Protein AF-A0A813LW34-F1 (afdb_monomer_lite)

Structure (mmCIF, N/CA/C/O backbone):
data_AF-A0A813LW34-F1
#
_entry.id   AF-A0A813LW34-F1
#
loop_
_atom_site.group_PDB
_atom_site.id
_atom_site.type_symbol
_atom_site.label_atom_id
_atom_site.label_alt_id
_atom_site.label_comp_id
_atom_site.label_asym_id
_atom_site.label_entity_id
_atom_site.label_seq_id
_atom_site.pdbx_PDB_ins_code
_atom_site.Cartn_x
_atom_site.Cartn_y
_atom_site.Cartn_z
_atom_site.occupancy
_atom_site.B_iso_or_equiv
_atom_site.auth_seq_id
_atom_site.auth_comp_id
_atom_site.auth_asym_id
_atom_site.auth_atom_id
_atom_site.pdbx_PDB_model_num
ATOM 1 N N . ALA A 1 1 ? -0.838 22.492 -3.585 1.00 39.81 1 ALA A N 1
ATOM 2 C CA . ALA A 1 1 ? -2.282 22.449 -3.269 1.00 39.81 1 ALA A CA 1
ATOM 3 C C . ALA A 1 1 ? -3.078 22.045 -4.512 1.00 39.81 1 ALA A C 1
ATOM 5 O O . ALA A 1 1 ? -2.938 22.690 -5.546 1.00 39.81 1 ALA A O 1
ATOM 6 N N . LEU A 1 2 ? -3.859 20.960 -4.462 1.00 36.84 2 LEU A N 1
ATOM 7 C CA . LEU A 1 2 ? -4.773 20.591 -5.552 1.00 36.84 2 LEU A CA 1
ATOM 8 C C . LEU A 1 2 ? -5.861 21.666 -5.669 1.00 36.84 2 LEU A C 1
ATOM 10 O O . LEU A 1 2 ? -6.514 22.011 -4.686 1.00 36.84 2 LEU A O 1
ATOM 14 N N . SER A 1 3 ? -6.017 22.248 -6.859 1.00 45.81 3 SER A N 1
ATOM 15 C CA . SER A 1 3 ? -6.954 23.349 -7.072 1.00 45.81 3 SER A CA 1
ATOM 16 C C . SER A 1 3 ? -8.395 22.882 -6.849 1.00 45.81 3 SER A C 1
ATOM 18 O O . SER A 1 3 ? -8.756 21.745 -7.162 1.00 45.81 3 SER A O 1
ATOM 20 N N . ARG A 1 4 ? -9.260 23.792 -6.380 1.00 41.56 4 ARG A N 1
ATOM 21 C CA . ARG A 1 4 ? -10.710 23.577 -6.182 1.00 41.56 4 ARG A CA 1
ATOM 22 C C . ARG A 1 4 ? -11.447 23.041 -7.431 1.00 41.56 4 ARG A C 1
ATOM 24 O O . ARG A 1 4 ? -12.624 22.706 -7.334 1.00 41.56 4 ARG A O 1
ATOM 31 N N . ARG A 1 5 ? -10.791 22.970 -8.600 1.00 42.78 5 ARG A N 1
ATOM 32 C CA . ARG A 1 5 ? -11.292 22.343 -9.836 1.00 42.78 5 ARG A CA 1
ATOM 33 C C . ARG A 1 5 ? -11.084 20.823 -9.879 1.00 42.78 5 ARG A C 1
ATOM 35 O O . ARG A 1 5 ? -11.943 20.140 -10.426 1.00 42.78 5 ARG A O 1
ATOM 42 N N . ALA A 1 6 ? -10.015 20.285 -9.287 1.00 40.28 6 ALA A N 1
ATOM 43 C CA . ALA A 1 6 ? -9.757 18.840 -9.259 1.00 40.28 6 ALA A CA 1
ATOM 44 C C . ALA A 1 6 ? -10.785 18.101 -8.382 1.00 40.28 6 ALA A C 1
ATOM 46 O O . ALA A 1 6 ? -11.376 17.116 -8.817 1.00 40.28 6 ALA A O 1
ATOM 47 N N . VAL A 1 7 ? -11.105 18.666 -7.211 1.00 46.56 7 VAL A N 1
ATOM 48 C CA . VAL A 1 7 ? -12.141 18.141 -6.300 1.00 46.56 7 VAL A CA 1
ATOM 49 C C . VAL A 1 7 ? -13.529 18.148 -6.959 1.00 46.56 7 VAL A C 1
ATOM 51 O O . VAL A 1 7 ? -14.255 17.158 -6.893 1.00 46.56 7 VAL A O 1
ATOM 54 N N . ARG A 1 8 ? -13.879 19.215 -7.695 1.00 41.84 8 ARG A N 1
ATOM 55 C CA . ARG A 1 8 ? -15.163 19.298 -8.420 1.00 41.84 8 ARG A CA 1
ATOM 56 C C . ARG A 1 8 ? -15.263 18.315 -9.590 1.00 41.84 8 ARG A C 1
ATOM 58 O O . ARG A 1 8 ? -16.367 17.906 -9.935 1.00 41.84 8 ARG A O 1
ATOM 65 N N . ARG A 1 9 ? -14.139 17.920 -10.202 1.00 41.06 9 ARG A N 1
ATOM 66 C CA . ARG A 1 9 ? -14.124 16.935 -11.297 1.00 41.06 9 ARG A CA 1
ATOM 67 C C . ARG A 1 9 ? -14.377 15.514 -10.780 1.00 41.06 9 ARG A C 1
ATOM 69 O O . ARG A 1 9 ? -15.171 14.813 -11.397 1.00 41.06 9 ARG A O 1
ATOM 76 N N . CYS A 1 10 ? -13.827 15.143 -9.618 1.00 35.19 10 CYS A N 1
ATOM 77 C CA . CYS A 1 10 ? -14.185 13.888 -8.939 1.00 35.19 10 CYS A CA 1
ATOM 78 C C . CYS A 1 10 ? -15.657 13.869 -8.495 1.00 35.19 10 CYS A C 1
ATOM 80 O O . CYS A 1 10 ? -16.352 12.885 -8.719 1.00 35.19 10 CYS A O 1
ATOM 82 N N . GLN A 1 11 ? -16.181 14.982 -7.969 1.00 41.75 11 GLN A N 1
ATOM 83 C CA . GLN A 1 11 ? -17.594 15.071 -7.566 1.00 41.75 11 GLN A CA 1
ATOM 84 C C . GLN A 1 11 ? -18.578 14.978 -8.746 1.00 41.75 11 GLN A C 1
ATOM 86 O O . GLN A 1 11 ? -19.711 14.535 -8.574 1.00 41.75 11 GLN A O 1
ATOM 91 N N . ARG A 1 12 ? -18.164 15.379 -9.955 1.00 37.50 12 ARG A N 1
ATOM 92 C CA . ARG A 1 12 ? -19.003 15.311 -11.162 1.00 37.50 12 ARG A CA 1
ATOM 93 C C . ARG A 1 12 ? -18.971 13.932 -11.835 1.00 37.50 12 ARG A C 1
ATOM 95 O O . ARG A 1 12 ? -19.940 13.582 -12.498 1.00 37.50 12 ARG A O 1
ATOM 102 N N . LEU A 1 13 ? -17.905 13.153 -11.632 1.00 39.34 13 LEU A N 1
ATOM 103 C CA . LEU A 1 13 ? -17.774 11.771 -12.118 1.00 39.34 13 LEU A CA 1
ATOM 104 C C . LEU A 1 13 ? -18.487 10.741 -11.223 1.00 39.34 13 LEU A C 1
ATOM 106 O O . LEU A 1 13 ? -18.834 9.671 -11.703 1.00 39.34 13 LEU A O 1
ATOM 110 N N . LEU A 1 14 ? -18.802 11.090 -9.972 1.00 36.59 14 LEU A N 1
ATOM 111 C CA . LEU A 1 14 ? -19.588 10.254 -9.049 1.00 36.59 14 LEU A CA 1
ATOM 112 C C . LEU A 1 14 ? -21.116 10.446 -9.172 1.00 36.59 14 LEU A C 1
ATOM 114 O O . LEU A 1 14 ? -21.875 9.957 -8.342 1.00 36.59 14 LEU A O 1
ATOM 118 N N . ARG A 1 15 ? -21.602 11.142 -10.212 1.00 41.44 15 ARG A N 1
ATOM 119 C CA . ARG A 1 15 ? -23.041 11.290 -10.520 1.00 41.44 15 ARG A CA 1
ATOM 120 C C . ARG A 1 15 ? -23.553 10.250 -11.523 1.00 41.44 15 ARG A C 1
ATOM 122 O O . ARG A 1 15 ? -24.383 10.564 -12.374 1.00 41.44 15 ARG A O 1
ATOM 129 N N . VAL A 1 16 ? -23.098 9.007 -11.419 1.00 42.34 16 VAL A N 1
ATOM 130 C CA . VAL A 1 16 ? -23.673 7.901 -12.190 1.00 42.34 16 VAL A CA 1
ATOM 131 C C . VAL A 1 16 ? -24.220 6.887 -11.204 1.00 42.34 16 VAL A C 1
ATOM 133 O O . VAL A 1 16 ? -23.479 6.067 -10.700 1.00 42.34 16 VAL A O 1
ATOM 136 N N . HIS A 1 17 ? -25.497 7.053 -10.860 1.00 34.72 17 HIS A N 1
ATOM 137 C CA . HIS A 1 17 ? -26.499 5.991 -10.727 1.00 34.72 17 HIS A CA 1
ATOM 138 C C . HIS A 1 17 ? -27.847 6.658 -10.438 1.00 34.72 17 HIS A C 1
ATOM 140 O O . HIS A 1 17 ? -28.289 6.803 -9.302 1.00 34.72 17 HIS A O 1
ATOM 146 N N . ARG A 1 18 ? -28.512 7.103 -11.509 1.00 37.56 18 ARG A N 1
ATOM 147 C CA . ARG A 1 18 ? -29.966 7.246 -11.504 1.00 37.56 18 ARG A CA 1
ATOM 148 C C . ARG A 1 18 ? -30.489 5.833 -11.761 1.00 37.56 18 ARG A C 1
ATOM 150 O O . ARG A 1 18 ? -30.384 5.355 -12.886 1.00 37.56 18 ARG A O 1
ATOM 157 N N . PHE A 1 19 ? -30.935 5.133 -10.722 1.00 36.88 19 PHE A N 1
ATOM 158 C CA . PHE A 1 19 ? -31.615 3.854 -10.912 1.00 36.88 19 PHE A CA 1
ATOM 159 C C . PHE A 1 19 ? -32.908 4.111 -11.694 1.00 36.88 19 PHE A C 1
ATOM 161 O O . PHE A 1 19 ? -33.723 4.950 -11.307 1.00 36.88 19 PHE A O 1
ATOM 168 N N . ALA A 1 20 ? -33.044 3.438 -12.836 1.00 36.50 20 ALA A N 1
ATOM 169 C CA . ALA A 1 20 ? -34.285 3.384 -13.589 1.00 36.50 20 ALA A CA 1
ATOM 170 C C . ALA A 1 20 ? -35.339 2.614 -12.778 1.00 36.50 20 ALA A C 1
ATOM 172 O O . ALA A 1 20 ? -35.012 1.660 -12.071 1.00 36.50 20 ALA A O 1
ATOM 173 N N . ALA A 1 21 ? -36.590 3.064 -12.863 1.00 40.50 21 ALA A N 1
ATOM 174 C CA . ALA A 1 21 ? -37.720 2.499 -12.142 1.00 40.50 21 ALA A CA 1
ATOM 175 C C . ALA A 1 21 ? -37.947 1.025 -12.521 1.00 40.50 21 ALA A C 1
ATOM 177 O O . ALA A 1 21 ? -38.136 0.704 -13.694 1.00 40.50 21 ALA A O 1
ATOM 178 N N . VAL A 1 22 ? -37.958 0.148 -11.515 1.00 41.22 22 VAL A N 1
ATOM 179 C CA . VAL A 1 22 ? -38.470 -1.225 -11.616 1.00 41.22 22 VAL A CA 1
ATOM 180 C C . VAL A 1 22 ? -39.926 -1.220 -11.150 1.00 41.22 22 VAL A C 1
ATOM 182 O O . VAL A 1 22 ? -40.275 -0.531 -10.192 1.00 41.22 22 VAL A O 1
ATOM 185 N N . GLY A 1 23 ? -40.767 -1.921 -11.913 1.00 40.47 23 GLY A N 1
ATOM 186 C CA . GLY A 1 23 ? -42.224 -1.880 -11.861 1.00 40.47 23 GLY A CA 1
ATOM 187 C C . GLY A 1 23 ? -42.869 -2.314 -10.544 1.00 40.47 23 GLY A C 1
ATOM 188 O O . GLY A 1 23 ? -42.238 -2.824 -9.623 1.00 40.47 23 GLY A O 1
ATOM 189 N N . SER A 1 24 ? -44.176 -2.071 -10.497 1.00 48.84 24 SER A N 1
ATOM 190 C CA . SER A 1 24 ? -45.096 -2.295 -9.385 1.00 48.84 24 SER A CA 1
ATOM 191 C C . SER A 1 24 ? -45.010 -3.707 -8.792 1.00 48.84 24 SER A C 1
ATOM 193 O O . SER A 1 24 ? -45.601 -4.649 -9.312 1.00 48.84 24 SER A O 1
ATOM 195 N N . GLY A 1 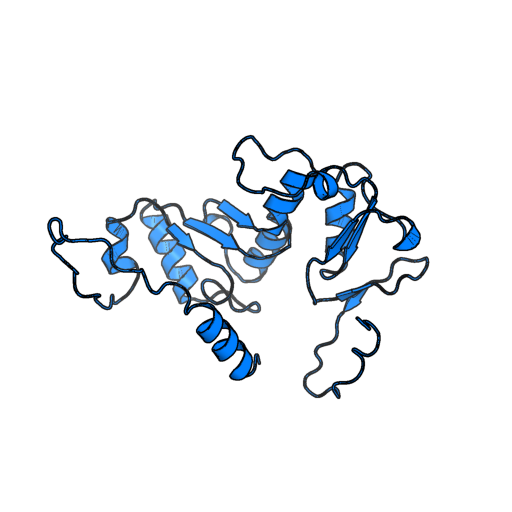25 ? -44.326 -3.825 -7.660 1.00 44.06 25 GLY A N 1
ATOM 196 C CA . GLY A 1 25 ? -44.351 -4.990 -6.783 1.00 44.06 25 GLY A CA 1
ATOM 197 C C . GLY A 1 25 ? -43.679 -4.628 -5.464 1.00 44.06 25 GLY A C 1
ATOM 198 O O . GLY A 1 25 ? -42.486 -4.364 -5.456 1.00 44.06 25 GLY A O 1
ATOM 199 N N . SER A 1 26 ? -44.480 -4.532 -4.394 1.00 42.75 26 SER A N 1
ATOM 200 C CA . SER A 1 26 ? -44.103 -4.344 -2.977 1.00 42.75 26 SER A CA 1
ATOM 201 C C . SER A 1 26 ? -42.880 -3.451 -2.695 1.00 42.75 26 SER A C 1
ATOM 203 O O . SER A 1 26 ? -41.734 -3.887 -2.780 1.00 42.75 26 SER A O 1
ATOM 205 N N . GLN A 1 27 ? -43.134 -2.207 -2.274 1.00 42.53 27 GLN A N 1
ATOM 206 C CA . GLN A 1 27 ? -42.088 -1.289 -1.817 1.00 42.53 27 GLN A CA 1
ATOM 207 C C . GLN A 1 27 ? -41.241 -1.895 -0.682 1.00 42.53 27 GLN A C 1
ATOM 209 O O . GLN A 1 27 ? -41.815 -2.320 0.325 1.00 42.53 27 GLN A O 1
ATOM 214 N N . PRO A 1 28 ? -39.897 -1.860 -0.767 1.00 44.19 28 PRO A N 1
ATOM 215 C CA . PRO A 1 28 ? -39.064 -2.087 0.400 1.00 44.19 28 PRO A CA 1
ATOM 216 C C . PRO A 1 28 ? -39.211 -0.886 1.345 1.00 44.19 28 PRO A C 1
ATOM 218 O O . PRO A 1 28 ? -38.704 0.203 1.078 1.00 44.19 28 PRO A O 1
ATOM 221 N N . GLN A 1 29 ? -39.922 -1.080 2.453 1.00 54.22 29 GLN A N 1
ATOM 222 C CA . GLN A 1 29 ? -39.789 -0.245 3.651 1.00 54.22 29 GLN A CA 1
ATOM 223 C C . GLN A 1 29 ? -38.471 -0.667 4.337 1.00 54.22 29 GLN A C 1
ATOM 225 O O . GLN A 1 29 ? -38.216 -1.860 4.435 1.00 54.22 29 GLN A O 1
ATOM 230 N N . THR A 1 30 ? -37.533 0.168 4.786 1.00 51.22 30 THR A N 1
ATOM 231 C CA . THR A 1 30 ? -37.549 1.558 5.257 1.00 51.22 30 THR A CA 1
ATOM 232 C C . THR A 1 30 ? -36.172 2.198 5.028 1.00 51.22 30 THR A C 1
ATOM 234 O O . THR A 1 30 ? -35.148 1.617 5.394 1.00 51.22 30 THR A O 1
ATOM 237 N N . GLY A 1 31 ? -36.136 3.428 4.512 1.00 49.75 31 GLY A N 1
ATOM 238 C CA . GLY A 1 31 ? -34.952 4.284 4.571 1.00 49.75 31 GLY A CA 1
ATOM 239 C C . GLY A 1 31 ? -34.721 4.769 6.002 1.00 49.75 31 GLY A C 1
ATOM 240 O O . GLY A 1 31 ? -35.419 5.661 6.475 1.00 49.75 31 GLY A O 1
ATOM 241 N N . GLY A 1 32 ? -33.750 4.179 6.698 1.00 60.97 32 GLY A N 1
ATOM 242 C CA . GLY A 1 32 ? -33.262 4.726 7.962 1.00 60.97 32 GLY A CA 1
ATOM 243 C C . GLY A 1 32 ? -32.579 6.072 7.716 1.00 60.97 32 GLY A C 1
ATOM 244 O O . GLY A 1 32 ? -31.722 6.180 6.837 1.00 60.97 32 GLY A O 1
ATOM 245 N N . ALA A 1 33 ? -32.955 7.103 8.473 1.00 78.75 33 ALA A N 1
ATOM 246 C CA . ALA A 1 33 ? -32.296 8.402 8.404 1.00 78.75 33 ALA A CA 1
ATOM 247 C C . ALA A 1 33 ? -30.792 8.248 8.705 1.00 78.75 33 ALA A C 1
ATOM 249 O O . ALA A 1 33 ? -30.411 7.659 9.719 1.00 78.75 33 ALA A O 1
ATOM 250 N N . SER A 1 34 ? -29.928 8.769 7.828 1.00 83.25 34 SER A N 1
ATOM 251 C CA . SER A 1 34 ? -28.488 8.818 8.093 1.00 83.25 34 SER A CA 1
ATOM 252 C C . SER A 1 34 ? -28.220 9.703 9.310 1.00 83.25 34 SER A C 1
ATOM 254 O O . SER A 1 34 ? -28.689 10.839 9.375 1.00 83.25 34 SER A O 1
ATOM 256 N N . ARG A 1 35 ? -27.459 9.181 10.273 1.00 89.38 35 ARG A N 1
ATOM 257 C CA . ARG A 1 35 ? -27.096 9.872 11.513 1.00 89.38 35 ARG A CA 1
ATOM 258 C C . ARG A 1 35 ? -25.610 10.213 11.515 1.00 89.38 35 ARG A C 1
ATOM 260 O O . ARG A 1 35 ? -24.788 9.379 11.145 1.00 89.38 35 ARG A O 1
ATOM 267 N N . TRP A 1 36 ? -25.276 11.411 11.988 1.00 93.00 36 TRP A N 1
ATOM 268 C CA . TR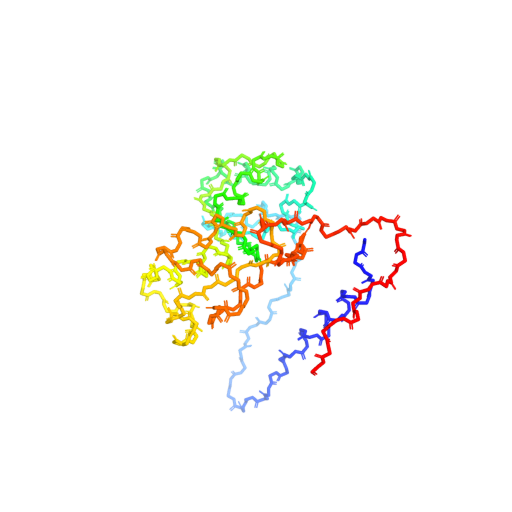P A 1 36 ? -23.900 11.773 12.325 1.00 93.00 36 TRP A CA 1
ATOM 269 C C . TRP A 1 36 ? -23.456 11.035 13.585 1.00 93.00 36 TRP A C 1
ATOM 271 O O . TRP A 1 36 ? -24.143 11.079 14.605 1.00 93.00 36 TRP A O 1
ATOM 281 N N . ILE A 1 37 ? -22.307 10.375 13.500 1.00 94.88 37 ILE A N 1
ATOM 282 C CA . ILE A 1 37 ? -21.636 9.771 14.651 1.00 94.88 37 ILE A CA 1
ATOM 283 C C . ILE A 1 37 ? -20.543 10.710 15.160 1.00 94.88 37 ILE A C 1
ATOM 285 O O . ILE A 1 37 ? -19.941 11.444 14.374 1.00 94.88 37 ILE A O 1
ATOM 289 N N . GLY A 1 38 ? -20.282 10.675 16.464 1.00 90.38 38 GLY A N 1
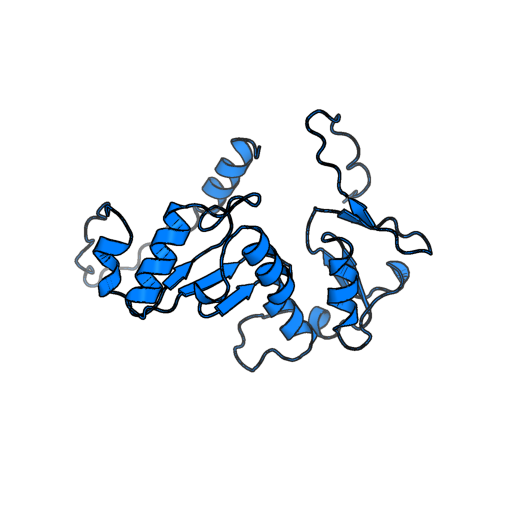ATOM 290 C CA . GLY A 1 38 ? -19.219 11.468 17.092 1.00 90.38 38 GLY A CA 1
ATOM 291 C C . GLY A 1 38 ? -17.812 10.937 16.798 1.00 90.38 38 GLY A C 1
ATOM 292 O O . GLY A 1 38 ? -16.833 11.666 16.924 1.00 90.38 38 GLY A O 1
ATOM 293 N N . GLY A 1 39 ? -17.708 9.673 16.385 1.00 91.94 39 GLY A N 1
ATOM 294 C CA . GLY A 1 39 ? -16.454 9.014 16.046 1.00 91.94 39 GLY A CA 1
ATOM 295 C C . GLY A 1 39 ? -16.629 7.507 15.888 1.00 91.94 39 GLY A C 1
ATOM 296 O O . GLY A 1 39 ? -17.715 6.968 16.098 1.00 91.94 39 GLY A O 1
ATOM 297 N N . ILE A 1 40 ? -15.547 6.815 15.528 1.00 94.19 40 ILE A N 1
ATOM 298 C CA . ILE A 1 40 ? -15.567 5.360 15.303 1.00 94.19 40 ILE A CA 1
ATOM 299 C C . ILE A 1 40 ? -15.912 4.594 16.585 1.00 94.19 40 ILE A C 1
ATOM 301 O O . ILE A 1 40 ? -16.602 3.583 16.505 1.00 94.19 40 ILE A O 1
ATOM 305 N N . SER A 1 41 ? -15.508 5.092 17.758 1.00 93.00 41 SER A N 1
ATOM 306 C CA . SER A 1 41 ? -15.795 4.467 19.058 1.00 93.00 41 SER A CA 1
ATOM 307 C C . SER A 1 41 ? -17.285 4.212 19.296 1.00 93.00 41 SER A C 1
ATOM 309 O O . SER A 1 41 ? -17.638 3.195 19.876 1.00 93.00 41 SER A O 1
ATOM 311 N N . GLU A 1 42 ? -18.166 5.076 18.789 1.00 95.56 42 GLU A N 1
ATOM 312 C CA . GLU A 1 42 ? -19.620 4.945 18.940 1.00 95.56 42 GLU A CA 1
ATOM 313 C C . GLU A 1 42 ? -20.202 3.724 18.214 1.00 95.56 42 GLU A C 1
ATOM 315 O O . GLU A 1 42 ? -21.283 3.240 18.547 1.00 95.56 42 GLU A O 1
ATOM 320 N N . ILE A 1 43 ? -19.502 3.236 17.192 1.00 95.12 43 ILE A N 1
ATOM 321 C CA . ILE A 1 43 ? -19.960 2.127 16.355 1.00 95.12 43 ILE A CA 1
ATOM 322 C C . ILE A 1 43 ? -18.978 0.958 16.333 1.00 95.12 43 ILE A C 1
ATOM 324 O O . ILE A 1 43 ? -19.262 -0.032 15.665 1.00 95.12 43 ILE A O 1
ATOM 328 N N . ALA A 1 44 ? -17.846 1.049 17.035 1.00 94.38 44 ALA A N 1
ATOM 329 C CA . ALA A 1 44 ? -16.755 0.086 16.924 1.00 94.38 44 ALA A CA 1
ATOM 330 C C . ALA A 1 44 ? -17.184 -1.333 17.319 1.00 94.38 44 ALA A C 1
ATOM 332 O O . ALA A 1 44 ? -16.818 -2.299 16.649 1.00 94.38 44 ALA A O 1
ATOM 333 N N . ASP A 1 45 ? -18.028 -1.460 18.344 1.00 95.75 45 ASP A N 1
ATOM 334 C CA . ASP A 1 45 ? -18.531 -2.744 18.847 1.00 95.75 45 ASP A CA 1
ATOM 335 C C . ASP A 1 45 ? -19.399 -3.501 17.840 1.00 95.75 45 ASP A C 1
ATOM 337 O O . ASP A 1 45 ? -19.561 -4.711 17.952 1.00 95.75 45 ASP A O 1
ATOM 341 N N . ARG A 1 46 ? -19.913 -2.813 16.816 1.00 97.00 46 ARG A N 1
ATOM 342 C CA . ARG A 1 46 ? -20.736 -3.424 15.767 1.00 97.00 46 ARG A CA 1
ATOM 343 C C . ARG A 1 46 ? -19.931 -4.123 14.673 1.00 97.00 46 ARG A C 1
ATOM 345 O O . ARG A 1 46 ? -20.542 -4.749 13.811 1.00 97.00 46 ARG A O 1
ATOM 352 N N . TYR A 1 47 ? -18.610 -3.955 14.656 1.00 97.56 47 TYR A N 1
ATOM 353 C CA . TYR A 1 47 ? -17.743 -4.482 13.607 1.00 97.56 47 TYR A CA 1
ATOM 354 C C . TYR A 1 47 ? -16.603 -5.296 14.204 1.00 97.56 47 TYR A C 1
ATOM 356 O O . TYR A 1 47 ? -15.958 -4.877 15.169 1.00 97.56 47 TYR A O 1
ATOM 364 N N . ASP A 1 48 ? -16.319 -6.430 13.575 1.00 97.75 48 ASP A N 1
ATOM 365 C CA . ASP A 1 48 ? -15.221 -7.308 13.974 1.00 97.75 48 ASP A CA 1
ATOM 366 C C . ASP A 1 48 ? -13.870 -6.838 13.420 1.00 97.75 48 ASP A C 1
ATOM 368 O O . ASP A 1 48 ? -12.835 -7.130 14.003 1.00 97.75 48 ASP A O 1
ATOM 372 N N . ALA A 1 49 ? -13.863 -6.087 12.313 1.00 97.75 49 ALA A N 1
ATOM 373 C CA . ALA A 1 49 ? -12.656 -5.634 11.622 1.00 97.75 49 ALA A CA 1
ATOM 374 C C . ALA A 1 49 ? -12.876 -4.299 10.892 1.00 97.75 49 ALA A C 1
ATOM 376 O O . ALA A 1 49 ? -14.012 -3.921 10.598 1.00 97.75 49 ALA A O 1
ATOM 377 N N . PHE A 1 50 ? -11.781 -3.611 10.549 1.00 98.25 50 PHE A N 1
ATOM 378 C CA . PHE A 1 50 ? -11.809 -2.327 9.838 1.00 98.25 50 PHE A CA 1
ATOM 379 C C . PHE A 1 50 ? -10.885 -2.323 8.633 1.00 98.25 50 PHE A C 1
ATOM 381 O O . PHE A 1 50 ? -9.756 -2.806 8.695 1.00 98.25 50 PHE A O 1
ATOM 388 N N . LEU A 1 51 ? -11.353 -1.704 7.551 1.00 98.00 51 LEU A N 1
ATOM 389 C CA . LEU A 1 51 ? -10.532 -1.369 6.398 1.00 98.00 51 LEU A CA 1
ATOM 390 C C . LEU A 1 51 ? -10.451 0.152 6.299 1.00 98.00 51 LEU A C 1
ATOM 392 O O . LEU A 1 51 ? -11.484 0.815 6.189 1.00 98.00 51 LEU A O 1
ATOM 396 N N . PHE A 1 52 ? -9.240 0.704 6.335 1.00 98.12 52 PHE A N 1
ATOM 397 C CA . PHE A 1 52 ? -9.018 2.146 6.222 1.00 98.12 52 PHE A CA 1
ATOM 398 C C . PHE A 1 52 ? -8.171 2.490 5.002 1.00 98.12 52 PHE A C 1
ATOM 400 O O . PHE A 1 52 ? -7.191 1.810 4.698 1.00 98.12 52 PHE A O 1
ATOM 407 N N . ASP A 1 53 ? -8.539 3.579 4.327 1.00 97.69 53 ASP A N 1
ATOM 408 C CA . ASP A 1 53 ? -7.649 4.245 3.372 1.00 97.69 53 ASP A CA 1
ATOM 409 C C . ASP A 1 53 ? -6.445 4.855 4.115 1.00 97.69 53 ASP A C 1
ATOM 411 O O . ASP A 1 53 ? -6.466 5.004 5.337 1.00 97.69 53 ASP A O 1
ATOM 415 N N . LEU A 1 54 ? -5.390 5.221 3.392 1.00 95.19 54 LEU A N 1
ATOM 416 C CA . LEU A 1 54 ? -4.187 5.838 3.947 1.00 95.19 54 LEU A CA 1
ATOM 417 C C . LEU A 1 54 ? -4.169 7.358 3.773 1.00 95.19 54 LEU A C 1
ATOM 419 O O . LEU A 1 54 ? -4.133 8.104 4.758 1.00 95.19 54 LEU A O 1
ATOM 423 N N . TRP A 1 55 ? -4.164 7.841 2.529 1.00 93.94 55 TRP A N 1
ATOM 424 C CA . TRP A 1 55 ? -3.905 9.254 2.251 1.00 93.94 55 TRP A CA 1
ATOM 425 C C . TRP A 1 55 ? -5.136 10.103 2.570 1.00 93.94 55 TRP A C 1
ATOM 427 O O . TRP A 1 55 ? -6.185 9.960 1.956 1.00 93.94 55 TRP A O 1
ATOM 437 N N . GLY A 1 56 ? -5.003 11.032 3.514 1.00 93.75 56 GLY A N 1
ATOM 438 C CA . GLY A 1 56 ? -6.117 11.843 4.009 1.00 93.75 56 GLY A CA 1
ATOM 439 C C . GLY A 1 56 ? -6.955 11.173 5.103 1.00 93.75 56 GLY A C 1
ATOM 440 O O . GLY A 1 56 ? -7.826 11.839 5.653 1.00 93.75 56 GLY A O 1
ATOM 441 N N . VAL A 1 57 ? -6.657 9.918 5.465 1.00 97.12 57 VAL A N 1
ATOM 442 C CA . VAL A 1 57 ? -7.308 9.192 6.571 1.00 97.12 57 VAL A CA 1
ATOM 443 C C . VAL A 1 57 ? -6.320 8.905 7.699 1.00 97.12 57 VAL A C 1
ATOM 445 O O . VAL A 1 57 ? -6.564 9.297 8.836 1.00 97.12 57 VAL A O 1
ATOM 448 N N . ILE A 1 58 ? -5.178 8.287 7.385 1.00 97.94 58 ILE A N 1
ATOM 449 C CA . ILE A 1 58 ? -4.115 7.970 8.351 1.00 97.94 58 ILE A CA 1
ATOM 450 C C . ILE A 1 58 ? -2.998 9.012 8.315 1.00 97.94 58 ILE A C 1
ATOM 452 O O . ILE A 1 58 ? -2.459 9.363 9.363 1.00 97.94 58 ILE A O 1
ATOM 456 N N . HIS A 1 59 ? -2.647 9.535 7.136 1.00 95.31 59 HIS A N 1
ATOM 457 C CA . HIS A 1 59 ? -1.556 10.502 6.982 1.00 95.31 59 HIS A CA 1
ATOM 458 C C . HIS A 1 59 ? -1.781 11.485 5.830 1.00 95.31 59 HIS A C 1
ATOM 460 O O . HIS A 1 59 ? -2.581 11.252 4.926 1.00 95.31 59 HIS A O 1
ATOM 466 N N . ASN A 1 60 ? -1.009 12.574 5.8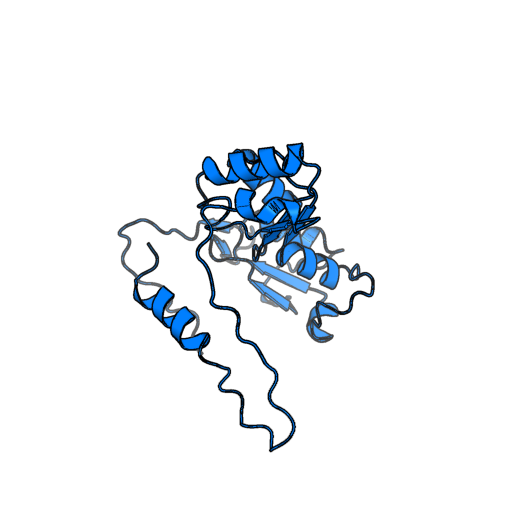11 1.00 92.19 60 ASN A N 1
ATOM 467 C CA . ASN A 1 60 ? -1.009 13.565 4.722 1.00 92.19 60 ASN A CA 1
ATOM 468 C C . ASN A 1 60 ? 0.215 13.477 3.788 1.00 92.19 60 ASN A C 1
ATOM 470 O O . ASN A 1 60 ? 0.356 14.302 2.888 1.00 92.19 60 ASN A O 1
ATOM 474 N N . GLY A 1 61 ? 1.095 12.496 4.017 1.00 88.69 61 GLY A N 1
ATOM 475 C CA . GLY A 1 61 ? 2.338 12.300 3.261 1.00 88.69 61 GLY A CA 1
ATOM 476 C C . GLY A 1 61 ? 3.571 12.915 3.927 1.00 88.69 61 GLY A C 1
ATOM 477 O O . GLY A 1 61 ? 4.684 12.650 3.488 1.00 88.69 61 GLY A O 1
ATOM 478 N N . THR A 1 62 ? 3.383 13.690 4.997 1.00 89.50 62 THR A N 1
ATOM 479 C CA . THR A 1 62 ? 4.464 14.249 5.823 1.00 89.50 62 THR A CA 1
ATOM 480 C C . THR A 1 62 ? 4.438 13.694 7.243 1.00 89.50 62 THR A C 1
ATOM 482 O O . THR A 1 62 ? 5.489 13.428 7.810 1.00 89.50 62 THR A O 1
ATOM 485 N N . THR A 1 63 ? 3.249 13.485 7.812 1.00 91.75 63 THR A N 1
ATOM 486 C CA . THR A 1 63 ? 3.077 12.879 9.138 1.00 91.75 63 THR A CA 1
ATOM 487 C C . THR A 1 63 ? 1.768 12.097 9.222 1.00 91.75 63 THR A C 1
ATOM 489 O O . THR A 1 63 ? 0.825 12.371 8.465 1.00 91.75 63 THR A O 1
ATOM 492 N N . ALA A 1 64 ? 1.710 11.125 10.131 1.00 97.00 64 ALA A N 1
ATOM 493 C CA . ALA A 1 64 ? 0.468 10.488 10.541 1.00 97.00 64 ALA A CA 1
ATOM 494 C C . ALA A 1 64 ? -0.383 11.438 11.395 1.00 97.00 64 ALA A C 1
ATOM 496 O O . ALA A 1 64 ? 0.128 12.256 12.163 1.00 97.00 64 ALA A O 1
ATOM 497 N N . PHE A 1 65 ? -1.702 11.330 11.277 1.00 97.06 65 PHE A N 1
ATOM 498 C CA . PHE A 1 65 ? -2.610 12.130 12.083 1.00 97.06 65 PHE A CA 1
ATOM 499 C C . PHE A 1 65 ? -2.696 11.577 13.514 1.00 97.06 65 PHE A C 1
ATOM 501 O O . PHE A 1 65 ? -2.987 10.388 13.676 1.00 97.06 65 PHE A O 1
ATOM 508 N N . PRO A 1 66 ? -2.517 12.405 14.563 1.00 96.81 66 PRO A N 1
ATOM 509 C CA . PRO A 1 66 ? -2.564 11.933 15.949 1.00 96.81 66 PRO A CA 1
ATOM 510 C C . PRO A 1 66 ? -3.865 11.198 16.305 1.00 96.81 66 PRO A C 1
ATOM 512 O O . PRO A 1 66 ? -3.814 10.095 16.844 1.00 96.81 66 PRO A O 1
ATOM 515 N N . TRP A 1 67 ? -5.018 11.738 15.896 1.00 94.88 67 TRP A N 1
ATOM 516 C CA . TRP A 1 67 ? -6.336 11.128 16.128 1.00 94.88 67 TRP A CA 1
ATOM 517 C C . TRP A 1 67 ? -6.519 9.786 15.402 1.00 94.88 67 TRP A C 1
ATOM 519 O O . TRP A 1 67 ? -7.218 8.894 15.888 1.00 94.88 67 TRP A O 1
ATOM 529 N N . ALA A 1 68 ? -5.876 9.607 14.242 1.00 97.62 68 ALA A N 1
ATOM 530 C CA . ALA A 1 68 ? -5.880 8.328 13.543 1.00 97.62 68 ALA A CA 1
ATOM 531 C C . ALA A 1 68 ? -5.058 7.296 14.325 1.00 97.62 68 ALA A C 1
ATOM 533 O O . ALA A 1 68 ? -5.529 6.184 14.543 1.00 97.62 68 ALA A O 1
ATOM 534 N N . LEU A 1 69 ? -3.875 7.672 14.824 1.00 98.19 69 LEU A N 1
ATOM 535 C CA . LEU A 1 69 ? -3.053 6.791 15.660 1.00 98.19 69 LEU A CA 1
ATOM 536 C C . LEU A 1 69 ? -3.762 6.399 16.965 1.00 98.19 69 LEU A C 1
ATOM 538 O O . LEU A 1 69 ? -3.679 5.245 17.375 1.00 98.19 69 LEU A O 1
ATOM 542 N N . GLU A 1 70 ? -4.465 7.331 17.610 1.00 97.19 70 GLU A N 1
ATOM 543 C CA . GLU A 1 70 ? -5.304 7.045 18.783 1.00 97.19 70 GLU A CA 1
ATOM 544 C C . GLU A 1 70 ? -6.396 6.023 18.457 1.00 97.19 70 GLU A C 1
ATOM 546 O O . GLU A 1 70 ? -6.531 5.024 19.163 1.00 97.19 70 GLU A O 1
ATOM 551 N N . THR A 1 71 ? -7.098 6.210 17.337 1.00 97.94 71 THR A N 1
ATOM 552 C CA . THR A 1 71 ? -8.120 5.265 16.867 1.00 97.94 71 THR A CA 1
ATOM 553 C C . THR A 1 71 ? -7.532 3.872 16.632 1.00 97.94 71 THR A C 1
ATOM 555 O O . THR A 1 71 ? -8.099 2.883 17.088 1.00 97.94 71 THR A O 1
ATOM 558 N N . LEU A 1 72 ? -6.380 3.772 15.962 1.00 98.44 72 LEU A N 1
ATOM 559 C CA . LEU A 1 72 ? -5.723 2.486 15.700 1.00 98.44 72 LEU A CA 1
ATOM 560 C C . LEU A 1 72 ? -5.318 1.770 16.993 1.00 98.44 72 LEU A C 1
ATOM 562 O O . LEU A 1 72 ? -5.522 0.563 17.118 1.00 98.44 72 LEU A O 1
ATOM 566 N N . ARG A 1 73 ? -4.766 2.505 17.967 1.00 98.38 73 ARG A N 1
ATOM 567 C CA . ARG A 1 73 ? -4.409 1.947 19.281 1.00 98.38 73 ARG A CA 1
ATOM 568 C C . ARG A 1 73 ? -5.635 1.422 20.014 1.00 98.38 73 ARG A C 1
ATOM 570 O O . ARG A 1 73 ? -5.568 0.344 20.597 1.00 98.38 73 ARG A O 1
ATOM 577 N N . GLU A 1 74 ? -6.740 2.157 19.966 1.00 97.81 74 GLU A N 1
ATOM 578 C CA . GLU A 1 74 ? -7.975 1.757 20.632 1.00 97.81 74 GLU A CA 1
ATOM 579 C C . GLU A 1 74 ? -8.603 0.521 19.976 1.00 97.81 74 GLU A C 1
ATOM 581 O O . GLU A 1 74 ? -8.935 -0.439 20.668 1.00 97.81 74 GLU A O 1
ATOM 586 N N . LEU A 1 75 ? -8.671 0.476 18.643 1.00 98.00 75 LEU A N 1
ATOM 587 C CA . LEU A 1 75 ? -9.145 -0.707 17.919 1.00 98.00 75 LEU A CA 1
ATOM 588 C C . LEU A 1 75 ? -8.267 -1.931 18.201 1.00 98.00 75 LEU A C 1
ATOM 590 O O . LEU A 1 75 ? -8.785 -3.013 18.480 1.00 98.00 75 LEU A O 1
ATOM 594 N N . LYS A 1 76 ? -6.942 -1.750 18.237 1.00 97.56 76 LYS A N 1
ATOM 595 C CA . LYS A 1 76 ? -6.009 -2.800 18.649 1.00 97.56 76 LYS A CA 1
ATOM 596 C C . LYS A 1 76 ? -6.270 -3.275 20.080 1.00 97.56 76 LYS A C 1
ATOM 598 O O . LYS A 1 76 ? -6.285 -4.480 20.317 1.00 97.56 76 LYS A O 1
ATOM 603 N N . ARG A 1 77 ? -6.486 -2.358 21.030 1.00 97.62 77 ARG A N 1
ATOM 604 C CA . ARG A 1 77 ? -6.798 -2.684 22.435 1.00 97.62 77 ARG A CA 1
ATOM 605 C C . ARG A 1 77 ? -8.082 -3.508 22.555 1.00 97.62 77 ARG A C 1
ATOM 607 O O . ARG A 1 77 ? -8.169 -4.372 23.420 1.00 97.62 77 ARG A O 1
ATOM 614 N N . GLN A 1 78 ? -9.049 -3.263 21.675 1.00 96.75 78 GLN A N 1
ATOM 615 C CA . GLN A 1 78 ? -10.294 -4.026 21.574 1.00 96.75 78 GLN A CA 1
ATOM 616 C C . GLN A 1 78 ? -10.149 -5.342 20.785 1.00 96.75 78 GLN A C 1
ATOM 618 O O . GLN A 1 78 ? -11.136 -6.047 20.600 1.00 96.75 78 GLN A O 1
ATOM 623 N N . GLY A 1 79 ? -8.951 -5.679 20.294 1.00 97.25 79 GLY A N 1
ATOM 624 C CA . GLY A 1 79 ? -8.714 -6.881 19.491 1.00 97.25 79 GLY A CA 1
ATOM 625 C C . GLY A 1 79 ? -9.305 -6.823 18.078 1.00 97.25 79 GLY A C 1
ATOM 626 O O . GLY A 1 79 ? -9.460 -7.865 17.449 1.00 97.25 79 GLY A O 1
ATOM 627 N N . LYS A 1 80 ? -9.635 -5.627 17.571 1.00 97.31 80 LYS A N 1
ATOM 628 C CA . LYS A 1 80 ? -10.272 -5.427 16.263 1.00 97.31 80 LYS A CA 1
ATOM 629 C C . LYS A 1 80 ? -9.195 -5.228 15.184 1.00 97.31 80 LYS A C 1
ATOM 631 O O . LYS A 1 80 ? -8.542 -4.179 15.180 1.00 97.31 80 LYS A O 1
ATOM 636 N N . PRO A 1 81 ? -8.958 -6.196 14.276 1.00 97.81 81 PRO A N 1
ATOM 637 C CA . PRO A 1 81 ? -7.950 -6.056 13.232 1.00 97.81 81 PRO A CA 1
ATOM 638 C C . PRO A 1 81 ? -8.263 -4.894 12.288 1.00 97.81 81 PRO A C 1
ATOM 640 O O . PRO A 1 81 ? -9.389 -4.721 11.817 1.00 97.81 81 PRO A O 1
ATOM 643 N N . VAL A 1 82 ? -7.221 -4.128 11.972 1.00 98.50 82 VAL A N 1
ATOM 644 C CA . VAL A 1 82 ? -7.258 -3.054 10.977 1.00 98.50 82 VAL A CA 1
ATOM 645 C C . VAL A 1 82 ? -6.434 -3.467 9.766 1.00 98.50 82 VAL A C 1
ATOM 647 O O . VAL A 1 82 ? -5.281 -3.862 9.910 1.00 98.50 82 VAL A O 1
ATOM 650 N N . VAL A 1 83 ? -6.994 -3.340 8.570 1.00 98.25 83 VAL A N 1
ATOM 651 C CA . VAL A 1 83 ? -6.280 -3.514 7.304 1.00 98.25 83 VAL A CA 1
ATOM 652 C C . VAL A 1 83 ? -6.248 -2.185 6.566 1.00 98.25 83 VAL A C 1
ATOM 654 O O . VAL A 1 83 ? -7.263 -1.504 6.436 1.00 98.25 83 VAL A O 1
ATOM 657 N N . PHE A 1 84 ? -5.081 -1.807 6.061 1.00 98.19 84 PHE A N 1
ATOM 658 C CA . PHE A 1 84 ? -4.960 -0.637 5.203 1.00 98.19 84 PHE A CA 1
ATOM 659 C C . PHE A 1 84 ? -5.174 -1.001 3.740 1.00 98.19 84 PHE A C 1
ATOM 661 O O . PHE A 1 84 ? -4.588 -1.961 3.241 1.00 98.19 84 PHE A O 1
ATOM 668 N N . LEU A 1 85 ? -5.986 -0.202 3.052 1.00 96.25 85 LEU A N 1
ATOM 669 C CA . LEU A 1 85 ? -6.191 -0.257 1.611 1.00 96.25 85 LEU A CA 1
ATOM 670 C C . LEU A 1 85 ? -5.591 0.994 0.979 1.00 96.25 85 LEU A C 1
ATOM 672 O O . LEU A 1 85 ? -5.927 2.106 1.370 1.00 96.25 85 LEU A O 1
ATOM 676 N N . SER A 1 86 ? -4.712 0.835 -0.006 1.00 94.56 86 SER A N 1
ATOM 677 C CA . SER A 1 86 ? -4.074 1.977 -0.656 1.00 94.56 86 SER A CA 1
ATOM 678 C C . SER A 1 86 ? -4.028 1.849 -2.170 1.00 94.56 86 SER A C 1
ATOM 680 O O . SER A 1 86 ? -3.547 0.863 -2.726 1.00 94.56 86 SER A O 1
ATOM 682 N N . ASN A 1 87 ? -4.386 2.934 -2.851 1.00 92.75 87 ASN A N 1
ATOM 683 C CA . ASN A 1 87 ? -4.113 3.101 -4.280 1.00 92.75 87 ASN A CA 1
ATOM 684 C C . ASN A 1 87 ? -2.646 3.469 -4.565 1.00 92.75 87 ASN A C 1
ATOM 686 O O . ASN A 1 87 ? -2.312 3.892 -5.669 1.00 92.75 87 ASN A O 1
ATOM 690 N N . SER A 1 88 ? -1.752 3.334 -3.579 1.00 92.50 88 SER A N 1
ATOM 691 C CA . SER A 1 88 ? -0.318 3.399 -3.820 1.00 92.50 88 SER A CA 1
ATOM 692 C C . SER A 1 88 ? 0.062 2.354 -4.859 1.00 92.50 88 SER A C 1
ATOM 694 O O . SER A 1 88 ? -0.248 1.165 -4.733 1.00 92.50 88 SER A O 1
ATOM 696 N N . SER A 1 89 ? 0.755 2.816 -5.888 1.00 92.56 89 SER A N 1
ATOM 697 C CA . SER A 1 89 ? 1.389 1.957 -6.872 1.00 92.56 89 SER A CA 1
ATOM 698 C C . SER A 1 89 ? 2.589 1.230 -6.279 1.00 92.56 89 SER A C 1
ATOM 700 O O . SER A 1 89 ? 3.076 0.310 -6.900 1.00 92.56 89 SER A O 1
ATOM 702 N N . ARG A 1 90 ? 3.108 1.589 -5.102 1.00 92.81 90 ARG A N 1
ATOM 703 C CA . ARG A 1 90 ? 4.300 0.939 -4.530 1.00 92.81 90 ARG A CA 1
ATOM 704 C C . ARG A 1 90 ? 3.973 -0.437 -3.938 1.00 92.81 90 ARG A C 1
ATOM 706 O O . ARG A 1 90 ? 2.822 -0.686 -3.572 1.00 92.81 90 ARG A O 1
ATOM 713 N N . ARG A 1 91 ? 4.984 -1.307 -3.811 1.00 92.38 91 ARG A N 1
ATOM 714 C CA . ARG A 1 91 ? 4.846 -2.591 -3.096 1.00 92.38 91 ARG A CA 1
ATOM 715 C C . ARG A 1 91 ? 4.474 -2.382 -1.637 1.00 92.38 91 ARG A C 1
ATOM 717 O O . ARG A 1 91 ? 4.650 -1.285 -1.089 1.00 92.38 91 ARG A O 1
ATOM 724 N N . HIS A 1 92 ? 3.957 -3.428 -1.005 1.00 91.44 92 HIS A N 1
ATOM 725 C CA . HIS A 1 92 ? 3.515 -3.332 0.379 1.00 91.44 92 HIS A CA 1
ATOM 726 C C . HIS A 1 92 ? 4.682 -2.977 1.327 1.00 91.44 92 HIS A C 1
ATOM 728 O O . HIS A 1 92 ? 4.496 -2.153 2.220 1.00 91.44 92 HIS A O 1
ATOM 734 N N . ASP A 1 93 ? 5.898 -3.491 1.099 1.00 92.25 93 ASP A N 1
ATOM 735 C CA . ASP A 1 93 ? 7.048 -3.234 1.980 1.00 92.25 93 ASP A CA 1
ATOM 736 C C . ASP A 1 93 ? 7.574 -1.804 1.867 1.00 92.25 93 ASP A C 1
ATOM 738 O O . ASP A 1 93 ? 7.812 -1.153 2.888 1.00 92.25 93 ASP A O 1
ATOM 742 N N . THR A 1 94 ? 7.639 -1.255 0.649 1.00 92.25 94 THR A N 1
ATOM 743 C CA . THR A 1 94 ? 7.967 0.161 0.438 1.00 92.25 94 THR A CA 1
ATOM 744 C C . THR A 1 94 ? 6.977 1.066 1.179 1.00 92.25 94 THR A C 1
ATOM 746 O O . THR A 1 94 ? 7.376 2.028 1.840 1.00 92.25 94 THR A O 1
ATOM 749 N N . ASN A 1 95 ? 5.675 0.764 1.104 1.00 94.00 95 ASN A N 1
ATOM 750 C CA . ASN A 1 95 ? 4.658 1.540 1.819 1.00 94.00 95 ASN A CA 1
ATOM 751 C C . ASN A 1 95 ? 4.740 1.345 3.337 1.00 94.00 95 ASN A C 1
ATOM 753 O O . ASN A 1 95 ? 4.619 2.321 4.070 1.00 94.00 95 ASN A O 1
ATOM 757 N N . ARG A 1 96 ? 4.989 0.125 3.823 1.00 95.25 96 ARG A N 1
ATOM 758 C CA . ARG A 1 96 ? 5.186 -0.155 5.251 1.00 95.25 96 ARG A CA 1
ATOM 759 C C . ARG A 1 96 ? 6.362 0.640 5.814 1.00 95.25 96 ARG A C 1
ATOM 761 O O . ARG A 1 96 ? 6.211 1.291 6.844 1.00 95.25 96 ARG A O 1
ATOM 768 N N . ALA A 1 97 ? 7.498 0.666 5.118 1.00 94.75 97 ALA A N 1
ATOM 769 C CA . ALA A 1 97 ? 8.650 1.471 5.515 1.00 94.75 97 ALA A CA 1
ATOM 770 C C . ALA A 1 97 ? 8.331 2.977 5.526 1.00 94.75 97 ALA A C 1
ATOM 772 O O . ALA A 1 97 ? 8.773 3.699 6.423 1.00 94.75 97 ALA A O 1
ATOM 773 N N . ALA A 1 98 ? 7.544 3.462 4.558 1.00 93.25 98 ALA A N 1
ATOM 774 C CA . ALA A 1 98 ? 7.081 4.848 4.536 1.00 93.25 98 ALA A CA 1
ATOM 775 C C . ALA A 1 98 ? 6.150 5.165 5.721 1.00 93.25 98 ALA A C 1
ATOM 777 O O . ALA A 1 98 ? 6.338 6.180 6.384 1.00 93.25 98 ALA A O 1
ATOM 778 N N . LEU A 1 99 ? 5.203 4.281 6.037 1.00 97.06 99 LEU A N 1
ATOM 779 C CA . LEU A 1 99 ? 4.299 4.414 7.182 1.00 97.06 99 LEU A CA 1
ATOM 780 C C . LEU A 1 99 ? 5.057 4.472 8.514 1.00 97.06 99 LEU A C 1
ATOM 782 O O . LEU A 1 99 ? 4.778 5.357 9.323 1.00 97.06 99 LEU A O 1
ATOM 786 N N . THR A 1 100 ? 6.068 3.618 8.705 1.00 96.75 100 THR A N 1
ATOM 787 C CA . THR A 1 100 ? 6.931 3.661 9.896 1.00 96.75 100 THR A CA 1
ATOM 788 C C . THR A 1 100 ? 7.622 5.018 10.035 1.00 96.75 100 THR A C 1
ATOM 790 O O . THR A 1 100 ? 7.610 5.605 11.115 1.00 96.75 100 THR A O 1
ATOM 793 N N . LYS A 1 101 ? 8.166 5.572 8.941 1.00 96.44 101 LYS A N 1
ATOM 794 C CA . LYS A 1 101 ? 8.795 6.909 8.942 1.00 96.44 101 LYS A CA 1
ATOM 795 C C . LYS A 1 101 ? 7.808 8.034 9.268 1.00 96.44 101 LYS A C 1
ATOM 797 O O . LYS A 1 101 ? 8.208 9.040 9.839 1.00 96.44 101 LYS A O 1
ATOM 802 N N . LEU A 1 102 ? 6.532 7.860 8.921 1.00 94.94 102 LEU A N 1
ATOM 803 C CA . LEU A 1 102 ? 5.450 8.797 9.241 1.00 94.94 102 LEU A CA 1
ATOM 804 C C . LEU A 1 102 ? 4.929 8.653 10.683 1.00 94.94 102 LEU A C 1
ATOM 806 O O . LEU A 1 102 ? 4.070 9.435 11.087 1.00 94.94 102 LEU A O 1
ATOM 810 N N . GLY A 1 103 ? 5.423 7.672 11.447 1.00 95.50 103 GLY A N 1
ATOM 811 C CA . GLY A 1 103 ? 5.029 7.420 12.835 1.00 95.50 103 GLY A CA 1
ATOM 812 C C . GLY A 1 103 ? 3.915 6.383 13.017 1.00 95.50 103 GLY A C 1
ATOM 813 O O . GLY A 1 103 ? 3.393 6.243 14.122 1.00 95.50 103 GLY A O 1
ATOM 814 N N . VAL A 1 104 ? 3.538 5.644 11.968 1.00 97.56 104 VAL A N 1
ATOM 815 C CA . VAL A 1 104 ? 2.581 4.531 12.074 1.00 97.56 104 VAL A CA 1
ATOM 816 C C . VAL A 1 104 ? 3.347 3.242 12.345 1.00 97.56 104 VAL A C 1
ATOM 818 O O . VAL A 1 104 ? 4.016 2.706 11.462 1.00 97.56 104 VAL A O 1
ATOM 821 N N . SER A 1 105 ? 3.250 2.733 13.569 1.00 96.88 105 SER A N 1
ATOM 822 C CA . SER A 1 105 ? 3.948 1.505 13.948 1.00 96.88 105 SER A CA 1
ATOM 823 C C . SER A 1 105 ? 3.331 0.263 13.271 1.00 96.88 105 SER A C 1
ATOM 825 O O . SER A 1 105 ? 2.101 0.176 13.197 1.00 96.88 105 SER A O 1
ATOM 827 N N . PRO A 1 106 ? 4.135 -0.711 12.784 1.00 96.31 106 PRO A N 1
ATOM 828 C CA . PRO A 1 106 ? 3.634 -1.916 12.110 1.00 96.31 106 PRO A CA 1
ATOM 829 C C . PRO A 1 106 ? 2.671 -2.767 12.940 1.00 96.31 106 PRO A C 1
ATOM 831 O O . PRO A 1 106 ? 1.855 -3.485 12.382 1.00 96.31 106 PRO A O 1
ATOM 834 N N . ASP A 1 107 ? 2.748 -2.686 14.266 1.00 97.44 107 ASP A N 1
ATOM 835 C CA . ASP A 1 107 ? 1.889 -3.443 15.172 1.00 97.44 107 ASP A CA 1
ATOM 836 C C . ASP A 1 107 ? 0.470 -2.857 15.301 1.00 97.44 1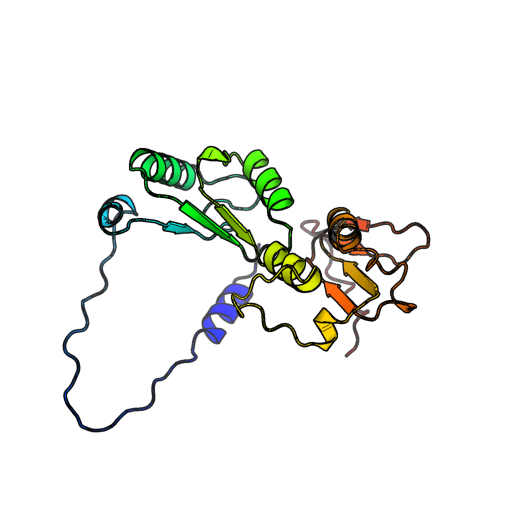07 ASP A C 1
ATOM 838 O O . ASP A 1 107 ? -0.368 -3.475 15.956 1.00 97.44 107 ASP A O 1
ATOM 842 N N . LEU A 1 108 ? 0.196 -1.682 14.719 1.00 98.00 108 LEU A N 1
ATOM 843 C CA . LEU A 1 108 ? -1.108 -1.004 14.766 1.00 98.00 108 LEU A CA 1
ATOM 844 C C . LEU A 1 108 ? -2.094 -1.462 13.682 1.00 98.00 108 LEU A C 1
ATOM 846 O O . LEU A 1 108 ? -3.238 -1.012 13.672 1.00 98.00 108 LEU A O 1
ATOM 850 N N . TYR A 1 109 ? -1.669 -2.323 12.762 1.00 98.19 109 TYR A N 1
ATOM 851 C CA . TYR A 1 109 ? -2.512 -2.861 11.700 1.00 98.19 109 TYR A CA 1
ATOM 852 C C . TYR A 1 109 ? -2.126 -4.312 11.403 1.00 98.19 109 TYR A C 1
ATOM 854 O O . TYR A 1 109 ? -0.981 -4.719 11.568 1.00 98.19 109 TYR A O 1
ATOM 862 N N . ALA A 1 110 ? -3.100 -5.104 10.972 1.00 97.50 110 ALA A N 1
ATOM 863 C CA . ALA A 1 110 ? -2.939 -6.517 10.661 1.00 97.50 110 ALA A CA 1
ATOM 864 C C . ALA A 1 110 ? -2.361 -6.743 9.256 1.00 97.50 110 ALA A C 1
ATOM 866 O O . ALA A 1 110 ? -1.573 -7.663 9.054 1.00 97.50 110 ALA A O 1
ATOM 867 N N . ALA A 1 111 ? -2.744 -5.915 8.277 1.00 96.06 111 ALA A N 1
ATOM 868 C CA . ALA A 1 111 ? -2.258 -6.034 6.903 1.00 96.06 111 ALA A CA 1
ATOM 869 C C . ALA A 1 111 ? -2.298 -4.702 6.141 1.00 96.06 111 ALA A C 1
ATOM 871 O O . ALA A 1 111 ? -2.993 -3.761 6.524 1.00 96.06 111 ALA A O 1
ATOM 872 N N . LEU A 1 112 ? -1.557 -4.649 5.033 1.00 96.00 112 LEU A N 1
ATOM 873 C CA . LEU A 1 112 ? -1.534 -3.540 4.086 1.00 96.00 112 LEU A CA 1
ATOM 874 C C . LEU A 1 112 ? -1.681 -4.097 2.670 1.00 96.00 112 LEU A C 1
ATOM 876 O O . LEU A 1 112 ? -0.825 -4.847 2.209 1.00 96.00 112 LEU A O 1
ATOM 880 N N . VAL A 1 113 ? -2.749 -3.695 1.990 1.00 94.31 113 VAL A N 1
ATOM 881 C CA . VAL A 1 113 ? -3.040 -4.046 0.601 1.00 94.31 113 VAL A CA 1
ATOM 882 C C . VAL A 1 113 ? -2.830 -2.809 -0.259 1.00 94.31 113 VAL A C 1
ATOM 884 O O . VAL A 1 113 ? -3.367 -1.736 0.035 1.00 94.31 113 VAL A O 1
ATOM 887 N N . THR A 1 114 ? -2.048 -2.943 -1.329 1.00 93.75 114 THR A N 1
ATOM 888 C CA . THR A 1 114 ? -1.780 -1.840 -2.256 1.00 93.75 114 THR A CA 1
ATOM 889 C C . THR A 1 114 ? -2.046 -2.258 -3.693 1.00 93.75 114 THR A C 1
ATOM 891 O O . THR A 1 114 ? -1.766 -3.392 -4.077 1.00 93.75 114 THR A O 1
ATOM 894 N N . SER A 1 115 ? -2.539 -1.332 -4.519 1.00 91.94 115 SER A N 1
ATOM 895 C CA . SER A 1 115 ? -2.706 -1.590 -5.960 1.00 91.94 115 SER A CA 1
ATOM 896 C C . SER A 1 115 ? -1.392 -2.012 -6.633 1.00 91.94 115 SER A C 1
ATOM 898 O O . SER A 1 115 ? -1.388 -2.839 -7.543 1.00 91.94 115 SER A O 1
ATOM 900 N N . GLY A 1 116 ? -0.270 -1.477 -6.144 1.00 92.75 116 GLY A N 1
ATOM 901 C CA . GLY A 1 116 ? 1.072 -1.846 -6.559 1.00 92.75 116 GLY A CA 1
ATOM 902 C C . GLY A 1 116 ? 1.430 -3.290 -6.279 1.00 92.75 116 GLY A C 1
ATOM 903 O O . GLY A 1 116 ? 1.945 -3.970 -7.156 1.00 92.75 116 GLY A O 1
ATOM 904 N N . GLU A 1 117 ? 1.160 -3.755 -5.064 1.00 93.00 117 GLU A N 1
ATOM 905 C CA . GLU A 1 117 ? 1.428 -5.135 -4.683 1.00 93.00 117 GLU A CA 1
ATOM 906 C C . GLU A 1 117 ? 0.570 -6.102 -5.491 1.00 93.00 117 GLU A C 1
ATOM 908 O O . GLU A 1 117 ? 1.078 -7.065 -6.051 1.00 93.00 117 GLU A O 1
ATOM 913 N N . GLU A 1 118 ? -0.721 -5.817 -5.615 1.00 91.31 118 GLU A N 1
ATOM 914 C CA . GLU A 1 118 ? -1.633 -6.711 -6.317 1.00 91.31 118 GLU A CA 1
ATOM 915 C C . GLU A 1 118 ? -1.320 -6.770 -7.826 1.00 91.31 118 GLU A C 1
ATOM 917 O O . GLU A 1 118 ? -1.317 -7.849 -8.421 1.00 91.31 118 GLU A O 1
ATOM 922 N N . THR A 1 119 ? -0.932 -5.642 -8.438 1.00 91.25 119 THR A N 1
ATOM 923 C CA . THR A 1 119 ? -0.418 -5.618 -9.822 1.00 91.25 119 THR A CA 1
ATOM 924 C C . THR A 1 119 ? 0.872 -6.428 -9.952 1.00 91.25 119 THR A C 1
ATOM 926 O O . THR A 1 119 ? 1.043 -7.164 -10.922 1.00 91.25 119 THR A O 1
ATOM 929 N N . TRP A 1 120 ? 1.787 -6.311 -8.984 1.00 92.12 120 TRP A N 1
ATOM 930 C CA . TRP A 1 120 ? 3.039 -7.067 -8.972 1.00 92.12 120 TRP A CA 1
ATOM 931 C C . TRP A 1 120 ? 2.775 -8.570 -8.929 1.00 92.12 120 TRP A C 1
ATOM 933 O O . TRP A 1 120 ? 3.292 -9.299 -9.768 1.00 92.12 120 TRP A O 1
ATOM 943 N N . ARG A 1 121 ? 1.908 -9.019 -8.014 1.00 90.12 121 ARG A N 1
ATOM 944 C CA . ARG A 1 121 ? 1.537 -10.432 -7.861 1.00 90.12 121 ARG A CA 1
ATOM 945 C C . ARG A 1 121 ? 0.896 -10.984 -9.129 1.00 90.12 121 ARG A C 1
ATOM 947 O O . ARG A 1 121 ? 1.215 -12.098 -9.529 1.00 90.12 121 ARG A O 1
ATOM 954 N N . ALA A 1 122 ? 0.059 -10.195 -9.805 1.00 88.75 122 ALA A N 1
ATOM 955 C CA . ALA A 1 122 ? -0.507 -10.580 -11.098 1.00 88.75 122 ALA A CA 1
ATOM 956 C C . ALA A 1 122 ? 0.567 -10.782 -12.173 1.00 88.75 122 ALA A C 1
ATOM 958 O O . ALA A 1 122 ? 0.580 -11.814 -12.841 1.00 88.75 122 ALA A O 1
ATOM 959 N N . LEU A 1 123 ? 1.517 -9.854 -12.292 1.00 89.38 123 LEU A N 1
ATOM 960 C CA . LEU A 1 123 ? 2.639 -9.981 -13.229 1.00 89.38 123 LEU A CA 1
ATOM 961 C C . LEU A 1 123 ? 3.600 -11.125 -12.859 1.00 89.38 123 LEU A C 1
ATOM 963 O O . LEU A 1 123 ? 4.195 -11.736 -13.747 1.00 89.38 123 LEU A O 1
ATOM 967 N N . ALA A 1 124 ? 3.738 -11.436 -11.569 1.00 89.50 124 ALA A N 1
ATOM 968 C CA . ALA A 1 124 ? 4.535 -12.551 -11.063 1.00 89.50 124 ALA A CA 1
ATOM 969 C C . ALA A 1 124 ? 3.857 -13.923 -11.261 1.00 89.50 124 ALA A C 1
ATOM 971 O O . ALA A 1 124 ? 4.500 -14.952 -11.073 1.00 89.50 124 ALA A O 1
ATOM 972 N N . GLY A 1 125 ? 2.577 -13.960 -11.652 1.00 85.19 125 GLY A N 1
ATOM 973 C CA . GLY A 1 125 ? 1.792 -15.199 -11.710 1.00 85.19 125 GLY A CA 1
ATOM 974 C C . GLY A 1 125 ? 1.363 -15.717 -10.331 1.00 85.19 125 GLY A C 1
ATOM 975 O O . GLY A 1 125 ? 0.927 -16.856 -10.205 1.00 85.19 125 GLY A O 1
ATOM 976 N N . GLU A 1 126 ? 1.457 -14.880 -9.298 1.00 80.44 126 GLU A N 1
ATOM 977 C CA . GLU A 1 126 ? 1.125 -15.185 -7.902 1.00 80.44 126 GLU A CA 1
ATOM 978 C C . GLU A 1 126 ? -0.304 -14.775 -7.516 1.00 80.44 126 GLU A C 1
ATOM 980 O O . GLU A 1 126 ? -0.671 -14.787 -6.335 1.00 80.44 126 GLU A O 1
ATOM 985 N N . SER A 1 127 ? -1.137 -14.390 -8.487 1.00 65.31 127 SER A N 1
ATOM 986 C CA . SER A 1 127 ? -2.564 -14.157 -8.262 1.00 65.31 127 SER A CA 1
ATOM 987 C C . SER A 1 127 ? -3.247 -15.479 -7.916 1.00 65.31 127 SER A C 1
ATOM 989 O O . SER A 1 127 ? -3.764 -16.175 -8.783 1.00 65.31 127 SER A O 1
ATOM 991 N N . GLY A 1 128 ? -3.220 -15.838 -6.632 1.00 53.31 128 GLY A N 1
ATOM 992 C CA . GLY A 1 128 ? -3.786 -17.065 -6.080 1.00 53.31 128 GLY A CA 1
ATOM 993 C C . GLY A 1 128 ? -5.306 -17.130 -6.207 1.00 53.31 128 GLY A C 1
ATOM 994 O O . GLY A 1 128 ? -6.019 -16.927 -5.230 1.00 53.31 128 GLY A O 1
ATOM 995 N N . GLY A 1 129 ? -5.806 -17.396 -7.414 1.00 47.38 129 GLY A N 1
ATOM 996 C CA . GLY A 1 129 ? -7.177 -17.829 -7.688 1.00 47.38 129 GLY A CA 1
ATOM 997 C C . GLY A 1 129 ? -8.309 -16.854 -7.344 1.00 47.38 129 GLY A C 1
ATOM 998 O O . GLY A 1 129 ? -9.459 -17.192 -7.598 1.00 47.38 129 GLY A O 1
ATOM 999 N N . SER A 1 130 ? -8.047 -15.658 -6.803 1.00 48.56 130 SER A N 1
ATOM 1000 C CA . SER A 1 130 ? -9.121 -14.742 -6.378 1.00 48.56 130 SER A CA 1
ATOM 1001 C C . SER A 1 130 ? -9.844 -14.047 -7.537 1.00 48.56 130 SER A C 1
ATOM 1003 O O . SER A 1 130 ? -10.908 -13.477 -7.328 1.00 48.56 130 SER A O 1
ATOM 1005 N N . GLY A 1 131 ? -9.301 -14.081 -8.759 1.00 48.38 131 GLY A N 1
ATOM 1006 C CA . GLY A 1 131 ? -9.961 -13.528 -9.949 1.00 48.38 131 GLY A CA 1
ATOM 1007 C C . GLY A 1 131 ? -10.154 -12.002 -9.957 1.00 48.38 131 GLY A C 1
ATOM 1008 O O . GLY A 1 131 ? -10.849 -11.499 -10.833 1.00 48.38 131 GLY A O 1
ATOM 1009 N N . VAL A 1 132 ? -9.567 -11.245 -9.016 1.00 53.12 132 VAL A N 1
ATOM 1010 C CA . VAL A 1 132 ? -9.921 -9.819 -8.815 1.00 53.12 132 VAL A CA 1
ATOM 1011 C C . VAL A 1 132 ? -9.059 -8.824 -9.609 1.00 53.12 132 VAL A C 1
ATOM 1013 O O . VAL A 1 132 ? -9.491 -7.697 -9.842 1.00 53.12 132 VAL A O 1
ATOM 1016 N N . LEU A 1 133 ? -7.896 -9.220 -10.132 1.00 61.00 133 LEU A N 1
ATOM 1017 C CA . LEU A 1 133 ? -7.170 -8.417 -11.125 1.00 61.00 133 LEU A CA 1
ATOM 1018 C C . LEU A 1 133 ? -7.301 -9.057 -12.498 1.00 61.00 133 LEU A C 1
ATOM 1020 O O . LEU A 1 133 ? -6.445 -9.818 -12.940 1.00 61.00 133 LEU A O 1
ATOM 1024 N N . ALA A 1 134 ? -8.397 -8.721 -13.174 1.00 69.12 134 ALA A N 1
ATOM 1025 C CA . ALA A 1 134 ? -8.578 -8.999 -14.591 1.00 69.12 134 ALA A CA 1
ATOM 1026 C C . ALA A 1 134 ? -7.654 -8.085 -15.415 1.00 69.12 134 ALA A C 1
ATOM 1028 O O . ALA A 1 134 ? -8.098 -7.130 -16.052 1.00 69.12 134 ALA A O 1
ATOM 1029 N N . LEU A 1 135 ? -6.345 -8.344 -15.357 1.00 83.69 135 LEU A N 1
ATOM 1030 C CA . LEU A 1 135 ? -5.413 -7.781 -16.323 1.00 83.69 135 LEU A CA 1
ATOM 1031 C C . LEU A 1 135 ? -5.559 -8.558 -17.639 1.00 83.69 135 LEU A C 1
ATOM 1033 O O . LEU A 1 135 ? -5.628 -9.790 -17.604 1.00 83.69 135 LEU A O 1
ATOM 1037 N N . PRO A 1 136 ? -5.613 -7.871 -18.793 1.00 88.19 136 PRO A N 1
ATOM 1038 C CA . PRO A 1 136 ? -5.633 -8.534 -20.089 1.00 88.19 136 PRO A CA 1
ATOM 1039 C C . PRO A 1 136 ? -4.448 -9.504 -20.255 1.00 88.19 136 PRO A C 1
ATOM 1041 O O . PRO A 1 136 ? -3.352 -9.204 -19.760 1.00 88.19 136 PRO A O 1
ATOM 1044 N N . PRO A 1 137 ? -4.624 -10.643 -20.954 1.00 87.81 137 PRO A N 1
ATOM 1045 C CA . PRO A 1 137 ? -3.550 -11.608 -21.193 1.00 87.81 137 PRO A CA 1
ATOM 1046 C C . PRO A 1 137 ? -2.285 -10.986 -21.795 1.00 87.81 137 PRO A C 1
ATOM 1048 O O . PRO A 1 137 ? -1.185 -11.428 -21.481 1.00 87.81 137 PRO A O 1
ATOM 1051 N N . GLU A 1 138 ? -2.420 -9.931 -22.599 1.00 90.62 138 GLU A N 1
ATOM 1052 C CA . GLU A 1 138 ? -1.311 -9.191 -23.207 1.00 90.62 138 GLU A CA 1
ATOM 1053 C C . GLU A 1 138 ? -0.417 -8.531 -22.149 1.00 90.62 138 GLU A C 1
ATOM 1055 O O . GLU A 1 138 ? 0.805 -8.542 -22.276 1.00 90.62 138 GLU A O 1
ATOM 1060 N N . ILE A 1 139 ? -1.010 -8.011 -21.067 1.00 91.69 139 ILE A N 1
ATOM 1061 C CA . ILE A 1 139 ? -0.260 -7.436 -19.941 1.00 91.69 139 ILE A CA 1
ATOM 1062 C C . ILE A 1 139 ? 0.457 -8.544 -19.165 1.00 91.69 139 ILE A C 1
ATOM 1064 O O . ILE A 1 139 ? 1.620 -8.396 -18.797 1.00 91.69 139 ILE A O 1
ATOM 1068 N N . LEU A 1 140 ? -0.220 -9.669 -18.924 1.00 89.25 140 LEU A N 1
ATOM 1069 C CA . LEU A 1 140 ? 0.344 -10.787 -18.162 1.00 89.25 140 LEU A CA 1
ATOM 1070 C C . LEU A 1 140 ? 1.478 -11.499 -18.920 1.00 89.25 140 LEU A C 1
ATOM 1072 O O . LEU A 1 140 ? 2.443 -11.962 -18.303 1.00 89.25 140 LEU A O 1
ATOM 1076 N N . ALA A 1 141 ? 1.385 -11.553 -20.250 1.00 89.69 141 ALA A N 1
ATOM 1077 C CA . ALA A 1 141 ? 2.365 -12.172 -21.139 1.00 89.69 141 ALA A CA 1
ATOM 1078 C C . ALA A 1 141 ? 3.599 -11.296 -21.426 1.00 89.69 141 ALA A C 1
ATOM 1080 O O . ALA A 1 141 ? 4.571 -11.807 -21.986 1.00 89.69 141 ALA A O 1
ATOM 1081 N N . ALA A 1 142 ? 3.580 -10.015 -21.040 1.00 92.69 142 ALA A N 1
ATOM 1082 C CA . ALA A 1 142 ? 4.670 -9.070 -21.276 1.00 92.69 142 ALA A CA 1
ATOM 1083 C C . ALA A 1 142 ? 6.003 -9.565 -20.695 1.00 92.69 142 ALA A C 1
ATOM 1085 O O . ALA A 1 142 ? 6.106 -9.870 -19.501 1.00 92.69 142 ALA A O 1
ATOM 1086 N N . LYS A 1 143 ? 7.040 -9.636 -21.532 1.00 92.69 143 LYS A N 1
ATOM 1087 C CA . LYS A 1 143 ? 8.363 -10.154 -21.161 1.00 92.69 143 LYS A CA 1
ATOM 1088 C C . LYS A 1 143 ? 9.356 -9.045 -20.853 1.00 92.69 143 LYS A C 1
ATOM 1090 O O . LYS A 1 143 ? 10.333 -9.319 -20.164 1.00 92.69 143 LYS A O 1
ATOM 1095 N N . ARG A 1 144 ? 9.148 -7.831 -21.369 1.00 94.00 144 ARG A N 1
ATOM 1096 C CA . ARG A 1 144 ? 10.053 -6.681 -21.236 1.00 94.00 144 ARG A CA 1
ATOM 1097 C C . ARG A 1 144 ? 9.249 -5.456 -20.807 1.00 94.00 144 ARG A C 1
ATOM 1099 O O . ARG A 1 144 ? 8.672 -4.731 -21.609 1.00 94.00 144 ARG A O 1
ATOM 1106 N N . ILE A 1 145 ? 9.239 -5.213 -19.508 1.00 93.12 145 ILE A N 1
ATOM 1107 C CA . ILE A 1 145 ? 8.490 -4.148 -18.860 1.00 93.12 145 ILE A CA 1
ATOM 1108 C C . ILE A 1 145 ? 9.432 -2.977 -18.583 1.00 93.12 145 ILE A C 1
ATOM 1110 O O . ILE A 1 145 ? 10.433 -3.123 -17.877 1.00 93.12 145 ILE A O 1
ATOM 1114 N N . LEU A 1 146 ? 9.082 -1.800 -19.096 1.00 90.62 146 LEU A N 1
ATOM 1115 C CA . LEU A 1 146 ? 9.701 -0.542 -18.691 1.00 90.62 146 LEU A CA 1
ATOM 1116 C C . LEU A 1 146 ? 8.825 0.137 -17.635 1.00 90.62 146 LEU A C 1
ATOM 1118 O O . LEU A 1 146 ? 7.686 0.520 -17.911 1.00 90.62 146 LEU A O 1
ATOM 1122 N N . THR A 1 147 ? 9.360 0.305 -16.429 1.00 88.56 147 THR A N 1
ATOM 1123 C CA . THR A 1 147 ? 8.694 0.989 -15.313 1.00 88.56 147 THR A CA 1
ATOM 1124 C C . THR A 1 147 ? 9.169 2.428 -15.170 1.00 88.56 147 THR A C 1
ATOM 1126 O O . THR A 1 147 ? 10.350 2.707 -15.361 1.00 88.56 147 THR A O 1
ATOM 1129 N N . PHE A 1 148 ? 8.262 3.349 -14.820 1.00 87.00 148 PHE A N 1
ATOM 1130 C CA . PHE A 1 148 ? 8.629 4.732 -14.497 1.00 87.00 148 PHE A CA 1
ATOM 1131 C C . PHE A 1 148 ? 7.629 5.467 -13.604 1.00 87.00 148 PHE A C 1
ATOM 1133 O O . PHE A 1 148 ? 6.425 5.243 -13.691 1.00 87.00 148 PHE A O 1
ATOM 1140 N N . GLY A 1 149 ? 8.110 6.416 -12.797 1.00 83.31 149 GLY A N 1
ATOM 1141 C CA . GLY A 1 149 ? 7.286 7.361 -12.038 1.00 83.31 149 GLY A CA 1
ATOM 1142 C C . GLY A 1 149 ? 7.533 7.398 -10.526 1.00 83.31 149 GLY A C 1
ATOM 1143 O O . GLY A 1 149 ? 7.228 8.417 -9.899 1.00 83.31 149 GLY A O 1
ATOM 1144 N N . ASN A 1 150 ? 8.116 6.353 -9.936 1.00 85.62 150 ASN A N 1
ATOM 1145 C CA . ASN A 1 150 ? 8.443 6.245 -8.507 1.00 85.62 150 ASN A CA 1
ATOM 1146 C C . ASN A 1 150 ? 9.944 6.317 -8.179 1.00 85.62 150 ASN A C 1
ATOM 1148 O O . ASN A 1 150 ? 10.285 6.374 -6.991 1.00 85.62 150 ASN A O 1
ATOM 1152 N N . GLY A 1 151 ? 10.813 6.371 -9.187 1.00 82.50 151 GLY A N 1
ATOM 1153 C CA . GLY A 1 151 ? 12.240 6.659 -9.058 1.00 82.50 151 GLY A CA 1
ATOM 1154 C C . GLY A 1 151 ? 13.033 5.376 -8.880 1.00 82.50 151 GLY A C 1
ATOM 1155 O O . GLY A 1 151 ? 12.795 4.406 -9.587 1.00 82.50 151 GLY A O 1
ATOM 1156 N N . ALA A 1 152 ? 13.941 5.337 -7.903 1.00 78.19 152 ALA A N 1
ATOM 1157 C CA . ALA A 1 152 ? 14.738 4.136 -7.628 1.00 78.19 152 ALA A CA 1
ATOM 1158 C C . ALA A 1 152 ? 13.878 2.879 -7.347 1.00 78.19 152 ALA A C 1
ATOM 1160 O O . ALA A 1 152 ? 14.280 1.775 -7.704 1.00 78.19 152 ALA A O 1
ATOM 1161 N N . ASP A 1 153 ? 12.669 3.054 -6.792 1.00 85.69 153 ASP A N 1
ATOM 1162 C CA . ASP A 1 153 ? 11.691 1.972 -6.560 1.00 85.69 153 ASP A CA 1
ATOM 1163 C C . ASP A 1 153 ? 11.221 1.297 -7.862 1.00 85.69 153 ASP A C 1
ATOM 1165 O O . ASP A 1 153 ? 10.851 0.128 -7.835 1.00 85.69 153 ASP A O 1
ATOM 1169 N N . ASP A 1 154 ? 11.247 1.987 -9.010 1.00 86.31 154 ASP A N 1
ATOM 1170 C CA . ASP A 1 154 ? 10.783 1.414 -10.280 1.00 86.31 154 ASP A CA 1
ATOM 1171 C C . ASP A 1 154 ? 11.682 0.276 -10.767 1.00 86.31 154 ASP A C 1
ATOM 1173 O O . ASP A 1 154 ? 11.170 -0.722 -11.281 1.00 86.31 154 ASP A O 1
ATOM 1177 N N . VAL A 1 155 ? 13.001 0.415 -10.584 1.00 82.38 155 VAL A N 1
ATOM 1178 C CA . VAL A 1 155 ? 13.986 -0.601 -10.983 1.00 82.38 155 VAL A CA 1
ATOM 1179 C C . VAL A 1 155 ? 13.857 -1.829 -10.094 1.00 82.38 155 VAL A C 1
ATOM 1181 O O . VAL A 1 155 ? 13.794 -2.945 -10.603 1.00 82.38 155 VAL A O 1
ATOM 1184 N N . GLU A 1 156 ? 13.777 -1.632 -8.777 1.00 86.75 156 GLU A N 1
ATOM 1185 C CA . GLU A 1 156 ? 13.605 -2.724 -7.812 1.00 86.75 156 GLU A CA 1
ATOM 1186 C C . GLU A 1 156 ? 12.296 -3.483 -8.069 1.00 86.75 156 GLU A C 1
ATOM 1188 O O . GLU A 1 156 ? 12.280 -4.716 -8.134 1.00 86.75 156 GLU A O 1
ATOM 1193 N N . TYR A 1 157 ? 11.211 -2.743 -8.318 1.00 90.94 157 TYR A N 1
ATOM 1194 C CA . TYR A 1 157 ? 9.899 -3.313 -8.591 1.00 90.94 157 TYR A CA 1
ATOM 1195 C C . TYR A 1 157 ? 9.927 -4.309 -9.750 1.00 90.94 157 TYR A C 1
ATOM 1197 O O . TYR A 1 157 ? 9.473 -5.441 -9.601 1.00 90.94 157 TYR A O 1
ATOM 1205 N N . VAL A 1 158 ? 10.466 -3.908 -10.901 1.00 88.62 158 VAL A N 1
ATOM 1206 C CA . VAL A 1 158 ? 10.482 -4.771 -12.089 1.00 88.62 158 VAL A CA 1
ATOM 1207 C C . VAL A 1 158 ? 11.605 -5.806 -12.057 1.00 88.62 158 VAL A C 1
ATOM 1209 O O . VAL A 1 158 ? 11.415 -6.913 -12.549 1.00 88.62 158 VAL A O 1
ATOM 1212 N N . SER A 1 159 ? 12.748 -5.509 -11.433 1.00 87.31 159 SER A N 1
ATOM 1213 C CA . SER A 1 159 ? 13.843 -6.483 -11.302 1.00 87.31 159 SER A CA 1
ATOM 1214 C C . SER A 1 159 ? 13.428 -7.692 -10.464 1.00 87.31 159 SER A C 1
ATOM 1216 O O . SER A 1 159 ? 13.889 -8.802 -10.721 1.00 87.31 159 SER A O 1
ATOM 1218 N N . SER A 1 160 ? 12.505 -7.506 -9.513 1.00 87.69 160 SER A N 1
ATOM 1219 C CA . SER A 1 160 ? 11.919 -8.619 -8.756 1.00 87.69 160 SER A CA 1
ATOM 1220 C C . SER A 1 160 ? 10.953 -9.500 -9.571 1.00 87.69 160 SER A C 1
ATOM 1222 O O . SER A 1 160 ? 10.618 -10.595 -9.129 1.00 87.69 160 SER A O 1
ATOM 1224 N N . LEU A 1 161 ? 10.548 -9.088 -10.781 1.00 87.94 161 LEU A N 1
ATOM 1225 C CA . LEU A 1 161 ? 9.718 -9.873 -11.702 1.00 87.94 161 LEU A CA 1
ATOM 1226 C C . LEU A 1 161 ? 10.585 -10.698 -12.671 1.00 87.94 161 LEU A C 1
ATOM 1228 O O . LEU A 1 161 ? 10.628 -10.395 -13.858 1.00 87.94 161 LEU A O 1
ATOM 1232 N N . ALA A 1 162 ? 11.290 -11.722 -12.179 1.00 81.44 162 ALA A N 1
ATOM 1233 C CA . ALA A 1 162 ? 11.945 -12.794 -12.958 1.00 81.44 162 ALA A CA 1
ATOM 1234 C C . ALA A 1 162 ? 12.476 -12.410 -14.368 1.00 81.44 162 ALA A C 1
ATOM 1236 O O . ALA A 1 162 ? 12.081 -12.993 -15.377 1.00 81.44 162 ALA A O 1
ATOM 1237 N N . GLY A 1 163 ? 13.369 -11.418 -14.457 1.00 81.88 163 GLY A N 1
ATOM 1238 C CA . GLY A 1 163 ? 14.019 -11.038 -15.723 1.00 81.88 163 GLY A CA 1
ATOM 1239 C C . GLY A 1 163 ? 13.170 -10.189 -16.680 1.00 81.88 163 GLY A C 1
ATOM 1240 O O . GLY A 1 163 ? 13.574 -9.972 -17.824 1.00 81.88 163 GLY A O 1
ATOM 1241 N N . ARG A 1 164 ? 12.027 -9.668 -16.220 1.00 88.56 164 ARG A N 1
ATOM 1242 C CA . ARG A 1 164 ? 11.129 -8.834 -17.027 1.00 88.56 164 ARG A CA 1
ATOM 1243 C C . ARG A 1 164 ? 11.577 -7.380 -17.191 1.00 88.56 164 ARG A C 1
ATOM 1245 O O . ARG A 1 164 ? 10.886 -6.628 -17.861 1.00 88.56 164 ARG A O 1
ATOM 1252 N N . LEU A 1 165 ? 12.700 -6.949 -16.613 1.00 88.88 165 LEU A N 1
ATOM 1253 C CA . LEU A 1 165 ? 13.196 -5.574 -16.770 1.00 88.88 165 LEU A CA 1
ATOM 1254 C C . LEU A 1 165 ? 13.612 -5.294 -18.222 1.00 88.88 165 LEU A C 1
ATOM 1256 O O . LEU A 1 165 ? 14.513 -5.953 -18.743 1.00 88.88 165 LEU A O 1
ATOM 1260 N N . ALA A 1 166 ? 13.006 -4.278 -18.838 1.00 88.56 166 ALA A N 1
ATOM 1261 C CA . ALA A 1 166 ? 13.476 -3.705 -20.094 1.00 88.56 166 ALA A CA 1
ATOM 1262 C C . ALA A 1 166 ? 14.657 -2.740 -19.861 1.00 88.56 166 ALA A C 1
ATOM 1264 O O . ALA A 1 166 ? 14.596 -1.869 -18.995 1.00 88.56 166 ALA A O 1
ATOM 1265 N N . ALA A 1 167 ? 15.718 -2.853 -20.659 1.00 83.62 167 ALA A N 1
ATOM 1266 C CA . ALA A 1 167 ? 16.878 -1.965 -20.658 1.00 83.62 167 ALA A CA 1
ATOM 1267 C C . ALA A 1 167 ? 16.604 -0.619 -21.353 1.00 83.62 167 ALA A C 1
ATOM 1269 O O . ALA A 1 167 ? 17.306 0.358 -21.103 1.00 83.62 167 ALA A O 1
ATOM 1270 N N . SER A 1 168 ? 15.597 -0.549 -22.230 1.00 84.00 168 SER A N 1
ATOM 1271 C CA . SER A 1 168 ? 15.191 0.688 -22.901 1.00 84.00 168 SER A CA 1
ATOM 1272 C C . SER A 1 168 ? 13.722 0.652 -23.326 1.00 84.00 168 SER A C 1
ATOM 1274 O O . SER A 1 168 ? 13.095 -0.404 -23.366 1.00 84.00 168 SER A O 1
ATOM 1276 N N . ALA A 1 169 ? 13.173 1.812 -23.695 1.00 87.00 169 ALA A N 1
ATOM 1277 C CA . ALA A 1 169 ? 11.816 1.897 -24.236 1.00 87.00 169 ALA A CA 1
ATOM 1278 C C . ALA A 1 169 ? 11.657 1.177 -25.584 1.00 87.00 169 ALA A C 1
ATOM 1280 O O . ALA A 1 169 ? 10.565 0.718 -25.894 1.00 87.00 169 ALA A O 1
ATOM 1281 N N . ALA A 1 170 ? 12.732 1.063 -26.371 1.00 88.38 170 ALA A N 1
ATOM 1282 C CA . ALA A 1 170 ? 12.691 0.435 -27.691 1.00 88.38 170 ALA A CA 1
ATOM 1283 C C . ALA A 1 170 ? 12.512 -1.091 -27.627 1.00 88.38 170 ALA A C 1
ATOM 1285 O O . ALA A 1 170 ? 12.019 -1.687 -28.577 1.00 88.38 170 ALA A O 1
ATOM 1286 N N . GLU A 1 171 ? 12.909 -1.720 -26.521 1.00 88.94 171 GLU A N 1
ATOM 1287 C CA . GLU A 1 171 ? 12.778 -3.168 -26.319 1.00 88.94 171 GLU A CA 1
ATOM 1288 C C . GLU A 1 171 ? 11.595 -3.559 -25.425 1.00 88.94 171 GLU A C 1
ATOM 1290 O O . GLU A 1 171 ? 11.393 -4.745 -25.170 1.00 88.94 171 GLU A O 1
ATOM 1295 N N . ALA A 1 172 ? 10.853 -2.579 -24.905 1.00 92.69 172 ALA A N 1
ATOM 1296 C CA . ALA A 1 172 ? 9.747 -2.831 -23.997 1.00 92.69 172 ALA A CA 1
ATOM 1297 C C . ALA A 1 172 ? 8.493 -3.268 -24.770 1.00 92.69 172 ALA A C 1
ATOM 1299 O O . ALA A 1 172 ? 8.088 -2.612 -25.729 1.00 92.69 172 ALA A O 1
ATOM 1300 N N . ASP A 1 173 ? 7.849 -4.340 -24.312 1.00 94.94 173 ASP A N 1
ATOM 1301 C CA . ASP A 1 173 ? 6.528 -4.782 -24.776 1.00 94.94 173 ASP A CA 1
ATOM 1302 C C . ASP A 1 173 ? 5.396 -4.327 -23.836 1.00 94.94 173 ASP A C 1
ATOM 1304 O O . ASP A 1 173 ? 4.222 -4.372 -24.204 1.00 94.94 173 ASP A O 1
ATOM 1308 N N . LEU A 1 174 ? 5.747 -3.801 -22.655 1.00 94.31 174 LEU A N 1
ATOM 1309 C CA . LEU A 1 174 ? 4.823 -3.165 -21.720 1.00 94.31 174 LEU A CA 1
ATOM 1310 C C . LEU A 1 174 ? 5.447 -1.924 -21.070 1.00 94.31 174 LEU A C 1
ATOM 1312 O O . LEU A 1 174 ? 6.549 -1.963 -20.522 1.00 94.31 174 LEU A O 1
ATOM 1316 N N . LEU A 1 175 ? 4.689 -0.826 -21.058 1.00 92.75 175 LEU A N 1
ATOM 1317 C CA . LEU A 1 175 ? 5.006 0.370 -20.278 1.00 92.75 175 LEU A CA 1
ATOM 1318 C C . LEU A 1 175 ? 4.178 0.380 -18.991 1.00 92.75 175 LEU A C 1
ATOM 1320 O O . LEU A 1 175 ? 2.949 0.348 -19.040 1.00 92.75 175 LEU A O 1
ATOM 1324 N N . LEU A 1 176 ? 4.842 0.482 -17.841 1.00 91.31 176 LEU A N 1
ATOM 1325 C CA . LEU A 1 176 ? 4.202 0.518 -16.530 1.00 91.31 176 LEU A CA 1
ATOM 1326 C C . LEU A 1 176 ? 4.522 1.831 -15.800 1.00 91.31 176 LEU A C 1
ATOM 1328 O O . LEU A 1 176 ? 5.546 1.976 -15.132 1.00 91.31 176 LEU A O 1
ATOM 1332 N N . ALA A 1 177 ? 3.603 2.790 -15.902 1.00 90.06 177 ALA A N 1
ATOM 1333 C CA . ALA A 1 177 ? 3.692 4.066 -15.199 1.00 90.06 177 ALA A CA 1
ATOM 1334 C C . ALA A 1 177 ? 3.205 3.922 -13.747 1.00 90.06 177 ALA A C 1
ATOM 1336 O O . ALA A 1 177 ? 2.045 3.591 -13.501 1.00 90.06 177 ALA A O 1
ATOM 1337 N N . ARG A 1 178 ? 4.075 4.189 -12.770 1.00 88.56 178 ARG A N 1
ATOM 1338 C CA . ARG A 1 178 ? 3.827 3.933 -11.343 1.00 88.56 178 ARG A CA 1
ATOM 1339 C C . ARG A 1 178 ? 3.828 5.182 -10.480 1.00 88.56 178 ARG A C 1
ATOM 1341 O O . ARG A 1 178 ? 3.874 5.074 -9.269 1.00 88.56 178 ARG A O 1
ATOM 1348 N N . GLY A 1 179 ? 3.735 6.377 -11.035 1.00 78.69 179 GLY A N 1
ATOM 1349 C CA . GLY A 1 179 ? 3.680 7.595 -10.232 1.00 78.69 179 GLY A CA 1
ATOM 1350 C C . GLY A 1 179 ? 4.069 8.816 -11.039 1.00 78.69 179 GLY A C 1
ATOM 1351 O O . GLY A 1 179 ? 4.321 8.730 -12.236 1.00 78.69 179 GLY A O 1
ATOM 1352 N N . CYS A 1 180 ? 4.111 9.968 -10.380 1.00 66.19 180 CYS A N 1
ATOM 1353 C CA . CYS A 1 180 ? 4.554 11.224 -10.988 1.00 66.19 180 CYS A CA 1
ATOM 1354 C C . CYS A 1 180 ? 5.688 11.889 -10.199 1.00 66.19 180 CYS A C 1
ATOM 1356 O O . CYS A 1 180 ? 5.943 13.079 -10.363 1.00 66.19 180 CYS A O 1
ATOM 1358 N N . SER A 1 181 ? 6.351 11.132 -9.323 1.00 63.31 181 SER A N 1
ATOM 1359 C CA . SER A 1 181 ? 7.406 11.634 -8.439 1.00 63.31 181 SER A CA 1
ATOM 1360 C C . SER A 1 181 ? 8.745 11.799 -9.151 1.00 63.31 181 SER A C 1
ATOM 1362 O O . SER A 1 181 ? 9.604 12.528 -8.666 1.00 63.31 181 SER A O 1
ATOM 1364 N N . SER A 1 182 ? 8.948 11.127 -10.282 1.00 62.72 182 SER A N 1
ATOM 1365 C CA . SER A 1 182 ? 10.201 11.179 -11.039 1.00 62.72 182 SER A CA 1
ATOM 1366 C C . SER A 1 182 ? 9.981 10.887 -12.518 1.00 62.72 182 SER A C 1
ATOM 1368 O O . SER A 1 182 ? 8.987 10.259 -12.885 1.00 62.72 182 SER A O 1
ATOM 1370 N N . LEU A 1 183 ? 10.902 11.364 -13.354 1.00 62.66 183 LEU A N 1
ATOM 1371 C CA . LEU A 1 183 ? 10.924 11.114 -14.794 1.00 62.66 183 LEU A CA 1
ATOM 1372 C C . LEU A 1 183 ? 12.176 10.310 -15.162 1.00 62.66 183 LEU A C 1
ATOM 1374 O O . LEU A 1 183 ? 13.252 10.537 -14.602 1.00 62.66 183 LEU A O 1
ATOM 1378 N N . TYR A 1 184 ? 12.006 9.375 -16.099 1.00 61.59 184 TYR A N 1
ATOM 1379 C CA . TYR A 1 184 ? 13.088 8.596 -16.698 1.00 61.59 184 TYR A CA 1
ATOM 1380 C C . TYR A 1 184 ? 13.681 9.367 -17.880 1.00 61.59 184 TYR A C 1
ATOM 1382 O O . TYR A 1 184 ? 12.938 9.715 -18.797 1.00 61.59 184 TYR A O 1
ATOM 1390 N N . GLU A 1 185 ? 14.993 9.619 -17.893 1.00 57.19 185 GLU A N 1
ATOM 1391 C CA . GLU A 1 185 ? 15.642 10.378 -18.982 1.00 57.19 185 GLU A CA 1
ATOM 1392 C C . GLU A 1 185 ? 16.243 9.504 -20.100 1.00 57.19 185 GLU A C 1
ATOM 1394 O O . GLU A 1 185 ? 16.868 10.037 -21.012 1.00 57.19 185 GLU A O 1
ATOM 1399 N N . GLY A 1 186 ? 16.054 8.178 -20.092 1.00 53.47 186 GLY A N 1
ATOM 1400 C CA . GLY A 1 186 ? 16.437 7.311 -21.223 1.00 53.47 186 GLY A CA 1
ATOM 1401 C C . GLY A 1 186 ? 17.930 7.289 -21.583 1.00 53.47 186 GLY A C 1
ATOM 1402 O O . GLY A 1 186 ? 18.299 6.748 -22.621 1.00 53.47 186 GLY A O 1
ATOM 1403 N N . GLN A 1 187 ? 18.797 7.878 -20.757 1.00 48.81 187 GLN A N 1
ATOM 1404 C CA . GLN A 1 187 ? 20.247 7.872 -20.949 1.00 48.81 187 GLN A CA 1
ATOM 1405 C C . GLN A 1 187 ? 20.814 6.486 -20.610 1.00 48.81 187 GLN A C 1
ATOM 1407 O O . GLN A 1 187 ? 20.292 5.796 -19.736 1.00 48.81 187 GLN A O 1
ATOM 1412 N N . SER A 1 188 ? 21.928 6.112 -21.243 1.00 44.66 188 SER A N 1
ATOM 1413 C CA . SER A 1 188 ? 22.614 4.812 -21.115 1.00 44.66 188 SER A CA 1
ATOM 1414 C C . SER A 1 188 ? 23.032 4.420 -19.687 1.00 44.66 188 SER A C 1
ATOM 1416 O O . SER A 1 188 ? 23.398 3.272 -19.458 1.00 44.66 188 SER A O 1
ATOM 1418 N N . GLN A 1 189 ? 22.944 5.341 -18.720 1.00 48.59 189 GLN A N 1
ATOM 1419 C CA . GLN A 1 189 ? 23.180 5.091 -17.292 1.00 48.59 189 GLN A CA 1
ATOM 1420 C C . GLN A 1 189 ? 21.901 5.000 -16.433 1.00 48.59 189 GLN A C 1
ATOM 1422 O O . GLN A 1 189 ? 22.002 4.825 -15.224 1.00 48.59 189 GLN A O 1
ATOM 1427 N N . GLY A 1 190 ? 20.699 5.122 -17.013 1.00 51.50 190 GLY A N 1
ATOM 1428 C CA . GLY A 1 190 ? 19.432 4.914 -16.297 1.00 51.50 190 GLY A CA 1
ATOM 1429 C C . GLY A 1 190 ? 19.184 5.884 -15.131 1.00 51.50 190 GLY A C 1
ATOM 1430 O O . GLY A 1 190 ? 18.794 5.460 -14.045 1.00 51.50 190 GLY A O 1
ATOM 1431 N N . VAL A 1 191 ? 19.421 7.184 -15.330 1.00 56.00 191 VAL A N 1
ATOM 1432 C CA . VAL A 1 191 ? 19.301 8.188 -14.259 1.00 56.00 191 VAL A CA 1
ATOM 1433 C C . VAL A 1 191 ? 17.849 8.650 -14.080 1.00 56.00 191 VAL A C 1
ATOM 1435 O O . VAL A 1 191 ? 17.207 9.115 -15.023 1.00 56.00 191 VAL A O 1
ATOM 1438 N N . TRP A 1 192 ? 17.351 8.566 -12.843 1.00 56.97 192 TRP A N 1
ATOM 1439 C CA . TRP A 1 192 ? 16.053 9.100 -12.418 1.00 56.97 192 TRP A CA 1
ATOM 1440 C C . TRP A 1 192 ? 16.213 10.495 -11.816 1.00 56.97 192 TRP A C 1
ATOM 1442 O O . TRP A 1 192 ? 16.979 10.672 -10.867 1.00 56.97 192 TRP A O 1
ATOM 1452 N N . ARG A 1 193 ? 15.447 11.481 -12.300 1.00 55.69 193 ARG A N 1
ATOM 1453 C CA . ARG A 1 193 ? 15.369 12.811 -11.668 1.00 55.69 193 ARG A CA 1
ATOM 1454 C C . ARG A 1 193 ? 14.052 12.986 -10.923 1.00 55.69 193 ARG A C 1
ATOM 1456 O O . ARG A 1 193 ? 13.001 12.564 -11.405 1.00 55.69 193 ARG A O 1
ATOM 1463 N N . GLN A 1 194 ? 14.106 13.641 -9.760 1.00 54.75 194 GLN A N 1
ATOM 1464 C CA . GLN A 1 194 ? 12.913 14.117 -9.052 1.00 54.75 194 GLN A CA 1
ATOM 1465 C C . GLN A 1 194 ? 12.072 14.963 -10.017 1.00 54.75 194 GLN A C 1
ATOM 1467 O O . GLN A 1 194 ? 12.578 15.898 -10.636 1.00 54.75 194 GLN A O 1
ATOM 1472 N N . GLY A 1 195 ? 10.791 14.625 -10.158 1.00 51.28 195 GLY A N 1
ATOM 1473 C CA . GLY A 1 195 ? 9.815 15.404 -10.910 1.00 51.28 195 GLY A CA 1
ATOM 1474 C C . GLY A 1 195 ? 9.503 16.658 -10.109 1.00 51.28 195 GLY A C 1
ATOM 1475 O O . GLY A 1 195 ? 8.587 16.672 -9.291 1.00 51.28 195 GLY A O 1
ATOM 1476 N N . VAL A 1 196 ? 10.339 17.678 -10.263 1.00 43.28 196 VAL A N 1
ATOM 1477 C CA . VAL A 1 196 ? 10.335 18.875 -9.427 1.00 43.28 196 VAL A CA 1
ATOM 1478 C C . VAL A 1 196 ? 8.947 19.543 -9.422 1.00 43.28 196 VAL A C 1
ATOM 1480 O O . VAL A 1 196 ? 8.507 20.104 -10.422 1.00 43.28 196 VAL A O 1
ATOM 1483 N N . ARG A 1 197 ? 8.255 19.523 -8.272 1.00 41.31 197 ARG A N 1
ATOM 1484 C CA . ARG A 1 197 ? 7.223 20.513 -7.910 1.00 41.31 197 ARG A CA 1
ATOM 1485 C C . ARG A 1 197 ? 7.867 21.568 -7.010 1.00 41.31 197 ARG A C 1
ATOM 1487 O O . ARG A 1 197 ? 7.631 21.582 -5.806 1.00 41.31 197 ARG A O 1
ATOM 1494 N N . GLU A 1 198 ? 8.665 22.455 -7.590 1.00 35.34 198 GLU A N 1
ATOM 1495 C CA . GLU A 1 198 ? 9.096 23.680 -6.903 1.00 35.34 198 GLU A CA 1
ATOM 1496 C C . GLU A 1 198 ? 7.889 24.627 -6.807 1.00 35.34 198 GLU A C 1
ATOM 1498 O O . GLU A 1 198 ? 7.261 24.910 -7.842 1.00 35.34 198 GLU A O 1
ATOM 1503 N N . PRO A 1 199 ? 7.512 25.109 -5.606 1.00 33.53 199 PRO A N 1
ATOM 1504 C CA . PRO A 1 199 ? 6.463 26.107 -5.460 1.00 33.53 199 PRO A CA 1
ATOM 1505 C C . PRO A 1 199 ? 6.909 27.407 -6.146 1.00 33.53 199 PRO A C 1
ATOM 1507 O O . PRO A 1 199 ? 7.722 28.145 -5.608 1.00 33.53 199 PRO A O 1
ATOM 1510 N N . GLY A 1 200 ? 6.377 27.685 -7.341 1.00 41.16 200 GLY A N 1
ATOM 1511 C CA . GLY A 1 200 ? 6.676 28.910 -8.097 1.00 41.16 200 GLY A CA 1
ATOM 1512 C C . GLY A 1 200 ? 7.420 28.721 -9.423 1.00 41.16 200 GLY A C 1
ATOM 1513 O O . GLY A 1 200 ? 7.669 29.710 -10.105 1.00 41.16 200 GLY A O 1
ATOM 1514 N N . SER A 1 201 ? 7.733 27.489 -9.841 1.00 34.16 201 SER A N 1
ATOM 1515 C CA . SER A 1 201 ? 8.303 27.258 -11.179 1.00 34.16 201 SER A CA 1
ATOM 1516 C C . SER A 1 201 ? 7.249 27.462 -12.293 1.00 34.16 201 SER A C 1
ATOM 1518 O O . SER A 1 201 ? 6.124 26.962 -12.166 1.00 34.16 201 SER A O 1
ATOM 1520 N N . PRO A 1 202 ? 7.556 28.204 -13.381 1.00 34.47 202 PRO A N 1
ATOM 1521 C CA . PRO A 1 202 ? 6.623 28.420 -14.484 1.00 34.47 202 PRO A CA 1
ATOM 1522 C C . PRO A 1 202 ? 6.229 27.095 -15.143 1.00 34.47 202 PRO A C 1
ATOM 1524 O O . PRO A 1 202 ? 7.074 26.300 -15.548 1.00 34.47 202 PRO A O 1
ATOM 1527 N N . THR A 1 203 ? 4.924 26.860 -15.275 1.00 46.34 203 THR A N 1
ATOM 1528 C CA . THR A 1 203 ? 4.354 25.745 -16.040 1.00 46.34 203 THR A CA 1
ATOM 1529 C C . THR A 1 203 ? 4.740 25.834 -17.517 1.00 46.34 203 THR A C 1
ATOM 1531 O O . THR A 1 203 ? 4.027 26.431 -18.317 1.00 46.34 203 THR A O 1
ATOM 1534 N N . SER A 1 204 ? 5.843 25.199 -17.891 1.00 38.56 204 SER A N 1
ATOM 1535 C CA . SER A 1 204 ? 6.178 24.832 -19.270 1.00 38.56 204 SER A CA 1
ATOM 1536 C C . SER A 1 204 ? 7.314 23.816 -19.195 1.00 38.56 204 SER A C 1
ATOM 1538 O O . SER A 1 204 ? 8.444 24.187 -18.922 1.00 38.56 204 SER A O 1
ATOM 1540 N N . GLN A 1 205 ? 7.047 22.514 -19.256 1.00 35.41 205 GLN A N 1
ATOM 1541 C CA . GLN A 1 205 ? 7.244 21.748 -20.488 1.00 35.41 205 GLN A CA 1
ATOM 1542 C C . GLN A 1 205 ? 6.531 20.386 -20.354 1.00 35.41 205 GLN A C 1
ATOM 1544 O O . GLN A 1 205 ? 7.122 19.376 -19.998 1.00 35.41 205 GLN A O 1
ATOM 1549 N N . LEU A 1 206 ? 5.236 20.345 -20.668 1.00 35.66 206 LEU A N 1
ATOM 1550 C CA . LEU A 1 206 ? 4.541 19.119 -21.094 1.00 35.66 206 LEU A CA 1
ATOM 1551 C C . LEU A 1 206 ? 4.220 19.243 -22.590 1.00 35.66 206 LEU A C 1
ATOM 1553 O O . LEU A 1 206 ? 3.082 19.088 -23.017 1.00 35.66 206 LEU A O 1
ATOM 1557 N N . ALA A 1 207 ? 5.229 19.597 -23.388 1.00 30.73 207 ALA A N 1
ATOM 1558 C CA . ALA A 1 207 ? 5.095 19.744 -24.839 1.00 30.73 207 ALA A CA 1
ATOM 1559 C C . ALA A 1 207 ? 5.417 18.450 -25.621 1.00 30.73 207 ALA A C 1
ATOM 1561 O O . ALA A 1 207 ? 5.380 18.464 -26.847 1.00 30.73 207 ALA A O 1
ATOM 1562 N N . GLY A 1 208 ? 5.729 17.339 -24.941 1.00 30.14 208 GLY A N 1
ATOM 1563 C CA . GLY A 1 208 ? 6.284 16.139 -25.585 1.00 30.14 208 GLY A CA 1
ATOM 1564 C C . GLY A 1 208 ? 5.323 14.981 -25.864 1.00 30.14 208 GLY A C 1
ATOM 1565 O O . GLY A 1 208 ? 5.631 14.164 -26.721 1.00 30.14 208 GLY A O 1
ATOM 1566 N N . ILE A 1 209 ? 4.162 14.892 -25.208 1.00 31.58 209 ILE A N 1
ATOM 1567 C CA . ILE A 1 209 ? 3.187 13.826 -25.502 1.00 31.58 209 ILE A CA 1
ATOM 1568 C C . ILE A 1 209 ? 2.106 14.427 -26.398 1.00 31.58 209 ILE A C 1
ATOM 1570 O O . ILE A 1 209 ? 1.057 14.880 -25.932 1.00 31.58 209 ILE A O 1
ATOM 1574 N N . ARG A 1 210 ? 2.410 14.520 -27.697 1.00 31.19 210 ARG A N 1
ATOM 1575 C CA . ARG A 1 210 ? 1.376 14.738 -28.714 1.00 31.19 210 ARG A CA 1
ATOM 1576 C C . ARG A 1 210 ? 0.556 13.449 -28.841 1.00 31.19 210 ARG A C 1
ATOM 1578 O O . ARG A 1 210 ? 1.112 12.363 -28.713 1.00 31.19 210 ARG A O 1
ATOM 1585 N N . ARG A 1 211 ? -0.759 13.632 -28.993 1.00 32.44 211 ARG A N 1
ATOM 1586 C CA . ARG A 1 211 ? -1.753 12.578 -29.237 1.00 32.44 211 ARG A CA 1
ATOM 1587 C C . ARG A 1 211 ? -1.357 11.664 -30.385 1.00 32.44 211 ARG A C 1
ATOM 1589 O O . ARG A 1 211 ? -0.745 12.200 -31.336 1.00 32.44 211 ARG A O 1
#

pLDDT: mean 76.36, std 23.29, range [30.14, 98.5]

InterPro domains:
  IPR006357 HAD-superfamily hydrolase, subfamily IIA [PF13344] (50-135)
  IPR023214 HAD superfamily [G3DSA:3.40.50.1000] (38-156)
  IPR036412 HAD-like superfamily [SSF56784] (43-138)

Secondary structure (DSSP, 8-state):
---HHHHHHHHHHT----PPPPPSS------PPP---S-GGGTGGG-S-EEEESBTTTB-SSSB-HHHHHHHHHHHHTT--EEEEE--SS-HHHHHHHHHHTT--GGG-S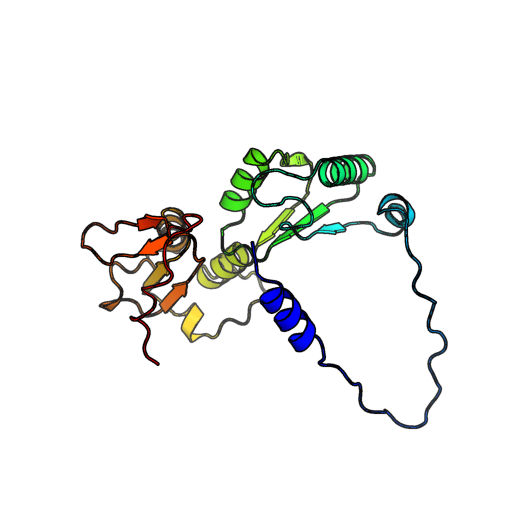EEEEHHHHHHHHHHT---S-------HHHHT-SSEEEESSTHHHHHHHHTTTT-B-SSGGG-SEEEE--SSEEE---TT--EEE----TT-------S---

Radius of gyration: 21.79 Å; chains: 1; bounding box: 68×47×52 Å

Foldseek 3Di:
DPDPVVVVVVVVVVPPDPDDDDDDDDDDDDDDDDDDDPDCVVCVVVDQEEEDEPPPQQDPQQAGDPVSLVVLVVCVVVVHAYEYEYQQLAAQVVVQVSCVVRVNDPSSHDYYDYPNNCLLCLLLVNPPPPPPPPDPVLSNVWQAEDEDAPFPRRCVSQVVNPNNHHQAPVPGSYYHYRHNQWDFPRDNVGHIDGNDPDPPDDPDDPPPDDD

Sequence (211 aa):
ALSRRAVRRCQRLLRVHRFAAVGSGSQPQTGGASRWIGGISEIADRYDAFLFDLWGVIHNGTTAFPWALETLRELKRQGKPVVFLSNSSRRHDTNRAALTKLGVSPDLYAALVTSGEETWRALAGESGGSGVLALPPEILAAKRILTFGNGADDVEYVSSLAGRLAASAAEADLLLARGCSSLYEGQSQGVWRQGVREPGSPTSQLAGIRR

Organism: Polarella glacialis (NCBI:txid89957)